Protein AF-A0A135VGV3-F1 (afdb_monomer)

Foldseek 3Di:
DVVLLVVLLVVLLVVQVVVPPVAAFLVVSLVVSCVVVVVDDPVVSVVSSVSSLCVCLVQLQKAWAWAQDPVRATGTGIHGDDPVRSVVLVPDDPLLSVLRVVLCPDCPDPHRSKDFFVVSCVVSVVVVDDDPGDDADPQFKDWDWDQDPVGTTIMIGTDHPCCVDPVVVVVVVVVVVVVVVVVVVVVVVVD

Nearest PDB structures (foldseek):
  2dpd-assembly1_B  TM=4.627E-01  e=8.818E-02  Bacillus subtilis
  5zqh-assembly1_A-2  TM=5.546E-01  e=2.953E-01  Streptococcus pneumoniae
  7z1l-assembly1_O  TM=4.513E-01  e=1.467E-01  Saccharomyces cerevisiae W303
  2efw-assembly2_F  TM=4.990E-01  e=3.574E-01  Bacillus subtilis
  6eu1-assembly1_O  TM=4.757E-01  e=5.946E-01  Saccharomyces cerevisiae S288C

pLDDT: mean 90.31, std 7.37, range [52.75, 97.12]

Secondary structure (DSSP, 8-state):
-HHHHHHHHHHHHHHHHHHGGG-EEHHHHHHHHHHHTTTS-HHHHHHHHHHHHHHHHHTTSEEEEEEE-TTS-EEEEEEEPPHHHHHHHHTS-HHHHHHHHHHHT--SSSSTTEEEHHHHHHHHHHTT---SSPPPBTTTEEEEEEEETTEEEEEEEEPPGGGGSHHHHHHHHHHHHHHHHHHHHHHHH--

Mean predicted aligned error: 6.28 Å

Radius of gyration: 20.06 Å; Cα contacts (8 Å, |Δi|>4): 231; chains: 1; bounding box: 64×38×51 Å

Structure (mmCIF, N/CA/C/O backbone):
data_AF-A0A135VGV3-F1
#
_entry.id   AF-A0A135VGV3-F1
#
loop_
_atom_site.group_PDB
_atom_site.id
_atom_site.type_symbol
_atom_site.label_atom_id
_atom_site.label_alt_id
_atom_site.label_comp_id
_atom_site.label_asym_id
_atom_site.label_entity_id
_atom_site.label_seq_id
_atom_site.pdbx_PDB_ins_code
_atom_site.Cartn_x
_atom_site.Cartn_y
_atom_site.Cartn_z
_atom_site.occupancy
_atom_site.B_iso_or_equiv
_atom_site.auth_seq_id
_atom_site.auth_comp_id
_atom_site.auth_asym_id
_atom_site.auth_atom_id
_atom_site.pdbx_PDB_model_num
ATOM 1 N N . MET A 1 1 ? -24.792 5.256 12.315 1.00 58.72 1 MET A N 1
ATOM 2 C CA . MET A 1 1 ? -23.819 4.435 11.555 1.00 58.72 1 MET A CA 1
ATOM 3 C C . MET A 1 1 ? -22.665 5.281 11.051 1.00 58.72 1 MET A C 1
ATOM 5 O O . MET A 1 1 ? -21.566 4.992 11.485 1.00 58.72 1 MET A O 1
ATOM 9 N N . LYS A 1 2 ? -22.892 6.353 10.270 1.00 61.88 2 LYS A N 1
ATOM 10 C CA . LYS A 1 2 ? -21.807 7.254 9.822 1.00 61.88 2 LYS A CA 1
ATOM 11 C C . LYS A 1 2 ? -20.913 7.779 10.956 1.00 61.88 2 LYS A C 1
ATOM 13 O O . LYS A 1 2 ? -19.700 7.727 10.833 1.00 61.88 2 LYS A O 1
ATOM 18 N N . ASP A 1 3 ? -21.500 8.198 12.076 1.00 74.06 3 ASP A N 1
ATOM 19 C CA . ASP A 1 3 ? -20.715 8.730 13.205 1.00 74.06 3 ASP A CA 1
ATOM 20 C C . ASP A 1 3 ? -19.782 7.676 13.821 1.00 74.06 3 ASP A C 1
ATOM 22 O O . ASP A 1 3 ? -18.646 7.970 14.167 1.00 74.06 3 ASP A O 1
ATOM 26 N N . PHE A 1 4 ? -20.226 6.419 13.862 1.00 75.31 4 PHE A N 1
ATOM 27 C CA . PHE A 1 4 ? -19.447 5.308 14.402 1.00 75.31 4 PHE A CA 1
ATOM 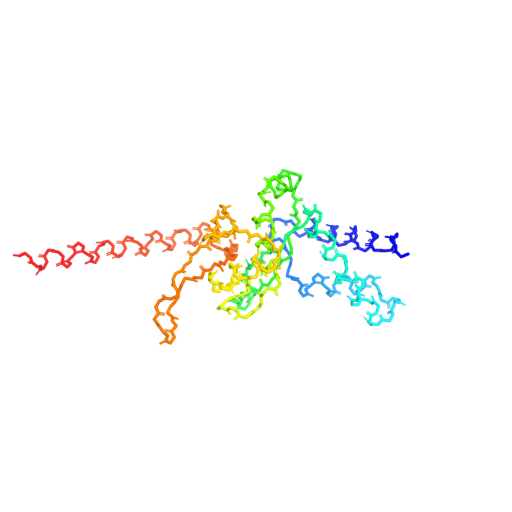28 C C . PHE A 1 4 ? -18.303 4.873 13.470 1.00 75.31 4 PHE A C 1
ATOM 30 O O . PHE A 1 4 ? -17.205 4.557 13.925 1.00 75.31 4 PHE A O 1
ATOM 37 N N . GLU A 1 5 ? -18.544 4.873 12.157 1.00 74.75 5 GLU A N 1
ATOM 38 C CA . GLU A 1 5 ? -17.511 4.592 11.150 1.00 74.75 5 GLU A CA 1
ATOM 39 C C . GLU A 1 5 ? -16.409 5.660 11.173 1.00 74.75 5 GLU A C 1
ATOM 41 O O . GLU A 1 5 ? -15.225 5.317 11.110 1.00 74.75 5 GLU A O 1
ATOM 46 N N . ASN A 1 6 ? -16.798 6.929 11.346 1.00 80.75 6 ASN A N 1
ATOM 47 C CA . ASN A 1 6 ? -15.878 8.055 11.493 1.00 80.75 6 ASN A CA 1
ATOM 48 C C . ASN A 1 6 ? -15.051 7.946 12.782 1.00 80.75 6 ASN A C 1
ATOM 50 O O . ASN A 1 6 ? -13.833 8.085 12.734 1.00 80.75 6 ASN A O 1
ATOM 54 N N . GLU A 1 7 ? -15.675 7.616 13.918 1.00 86.00 7 GLU A N 1
ATOM 55 C CA . GLU A 1 7 ? -14.957 7.403 15.183 1.00 86.00 7 GLU A CA 1
ATOM 56 C C . GLU A 1 7 ? -13.910 6.285 15.074 1.00 86.00 7 GLU A C 1
ATOM 58 O O . GLU A 1 7 ? -12.776 6.435 15.537 1.00 86.00 7 GLU A O 1
ATOM 63 N N . CYS A 1 8 ? -14.260 5.164 14.435 1.00 89.44 8 CYS A N 1
ATOM 64 C CA . CYS A 1 8 ? -13.322 4.061 14.251 1.00 89.44 8 CYS A CA 1
ATOM 65 C C . CYS A 1 8 ? -12.203 4.407 13.250 1.00 89.44 8 CYS A C 1
ATOM 67 O O . CYS A 1 8 ? -11.067 3.957 13.424 1.00 89.44 8 CYS A O 1
ATOM 69 N N . ALA A 1 9 ? -12.487 5.227 12.232 1.00 91.69 9 ALA A N 1
ATOM 70 C CA . ALA A 1 9 ? -11.475 5.737 11.310 1.00 91.69 9 ALA A CA 1
ATOM 71 C C . ALA A 1 9 ? -10.514 6.731 11.983 1.00 91.69 9 ALA A C 1
ATOM 73 O O . ALA A 1 9 ? -9.306 6.676 11.748 1.00 91.69 9 ALA A O 1
ATOM 74 N N . ASP A 1 10 ? -11.013 7.594 12.866 1.00 91.94 10 ASP A N 1
ATOM 75 C CA . ASP A 1 10 ? -10.171 8.520 13.622 1.00 91.94 10 ASP A CA 1
ATOM 76 C C . ASP A 1 10 ? -9.274 7.780 14.620 1.00 91.94 10 ASP A C 1
ATOM 78 O O . ASP A 1 10 ? -8.099 8.122 14.772 1.00 91.94 10 ASP A O 1
ATOM 82 N N . GLU A 1 11 ? -9.777 6.730 15.275 1.00 93.06 11 GLU A N 1
ATOM 83 C CA . GLU A 1 11 ? -8.939 5.897 16.143 1.00 93.06 11 GLU A CA 1
ATOM 84 C C . GLU A 1 11 ? -7.876 5.131 15.347 1.00 93.06 11 GLU A C 1
ATOM 86 O O . GLU A 1 11 ? -6.716 5.075 15.761 1.00 93.06 11 GLU A O 1
ATOM 91 N N . LEU A 1 12 ? -8.237 4.612 14.168 1.00 95.12 12 LEU A N 1
ATOM 92 C CA . LEU A 1 12 ? -7.280 4.027 13.234 1.00 95.12 12 LEU A CA 1
ATOM 93 C C . LEU A 1 12 ? -6.155 5.018 12.916 1.00 95.12 12 LEU A C 1
ATOM 95 O O . LEU A 1 12 ? -4.982 4.674 13.045 1.00 95.12 12 LEU A O 1
ATOM 99 N N . LEU A 1 13 ? -6.477 6.259 12.562 1.00 94.44 13 LEU A N 1
ATOM 100 C CA . LEU A 1 13 ? -5.458 7.243 12.202 1.00 94.44 13 LEU A CA 1
ATOM 101 C C . LEU A 1 13 ? -4.538 7.599 13.367 1.00 94.44 13 LEU A C 1
ATOM 103 O O . LEU A 1 13 ? -3.337 7.707 13.146 1.00 94.44 13 LEU A O 1
ATOM 107 N N . LYS A 1 14 ? -5.040 7.660 14.606 1.00 92.81 14 LYS A N 1
ATOM 108 C CA . LYS A 1 14 ? -4.179 7.827 15.792 1.00 92.81 14 LYS A CA 1
ATOM 109 C C . LYS A 1 14 ? -3.206 6.662 15.977 1.00 92.81 14 LYS A C 1
ATOM 111 O O . LYS A 1 14 ? -2.080 6.873 16.426 1.00 92.81 14 LYS A O 1
ATOM 116 N N . ILE A 1 15 ? -3.630 5.429 15.683 1.00 92.88 15 ILE A N 1
ATOM 117 C CA . ILE A 1 15 ? -2.748 4.251 15.721 1.00 92.88 15 ILE A CA 1
ATOM 118 C C . ILE A 1 15 ? -1.654 4.397 14.657 1.00 92.88 15 ILE A C 1
ATOM 120 O O . ILE A 1 15 ? -0.474 4.212 14.960 1.00 92.88 15 ILE A O 1
ATOM 124 N N . LEU A 1 16 ? -2.033 4.765 13.431 1.00 94.56 16 LEU A N 1
ATOM 125 C CA . LEU A 1 16 ? -1.095 4.908 12.316 1.00 94.56 16 LEU A CA 1
ATOM 126 C C . LEU A 1 16 ? -0.112 6.067 12.520 1.00 94.56 16 LEU A C 1
ATOM 128 O O . LEU A 1 16 ? 1.077 5.912 12.252 1.00 94.56 16 LEU A O 1
ATOM 132 N N . GLU A 1 17 ? -0.578 7.206 13.028 1.00 92.12 17 GLU A N 1
ATOM 133 C CA . GLU A 1 17 ? 0.253 8.380 13.303 1.00 92.12 17 GLU A CA 1
ATOM 134 C C . GLU A 1 17 ? 1.357 8.049 14.321 1.00 92.12 17 GLU A C 1
ATOM 136 O O . GLU A 1 17 ? 2.520 8.397 14.117 1.00 92.12 17 GLU A O 1
ATOM 141 N N . LYS A 1 18 ? 1.030 7.276 15.367 1.00 90.12 18 LYS A N 1
ATOM 142 C CA . LYS A 1 18 ? 2.007 6.795 16.362 1.00 90.12 18 LYS A CA 1
ATOM 143 C C . LYS A 1 18 ? 3.045 5.836 15.777 1.00 90.12 18 LYS A C 1
ATOM 145 O O . LYS A 1 18 ? 4.171 5.802 16.270 1.00 90.12 18 LYS A O 1
ATOM 150 N N . ALA A 1 19 ? 2.682 5.056 14.758 1.00 87.81 19 ALA A N 1
ATOM 151 C CA . ALA A 1 19 ? 3.610 4.156 14.069 1.00 87.81 19 ALA A CA 1
ATOM 152 C C . ALA A 1 19 ? 4.608 4.918 13.172 1.00 87.81 19 ALA A C 1
ATOM 154 O O . ALA A 1 19 ? 5.692 4.418 12.863 1.00 87.81 19 ALA A O 1
ATOM 155 N N . GLY A 1 20 ? 4.275 6.153 12.786 1.00 83.94 20 GLY A N 1
ATOM 156 C CA . GLY A 1 20 ? 5.143 7.030 12.013 1.00 83.94 20 GLY A CA 1
ATOM 157 C C . GLY A 1 20 ? 5.404 6.524 10.591 1.00 83.94 20 GLY A C 1
ATOM 158 O O . GLY A 1 20 ? 4.575 5.866 9.965 1.00 83.94 20 GLY A O 1
ATOM 159 N N . LYS A 1 21 ? 6.587 6.852 10.053 1.00 81.25 21 LYS A N 1
ATOM 160 C CA . LYS A 1 21 ? 6.895 6.694 8.619 1.00 81.25 21 LYS A CA 1
ATOM 161 C C . LYS A 1 21 ? 6.920 5.249 8.115 1.00 81.25 21 LYS A C 1
ATOM 163 O O . LYS A 1 21 ? 6.704 5.053 6.924 1.00 81.25 21 LYS A O 1
ATOM 168 N N . LYS A 1 22 ? 7.192 4.270 8.983 1.00 81.44 22 LYS A N 1
ATOM 169 C CA . LYS A 1 22 ? 7.244 2.847 8.603 1.00 81.44 22 LYS A CA 1
ATOM 170 C C . LYS A 1 22 ? 5.853 2.231 8.425 1.00 81.44 22 LYS A C 1
ATOM 172 O O . LYS A 1 22 ? 5.721 1.193 7.793 1.00 81.44 22 LYS A O 1
ATOM 177 N N . GLY A 1 23 ? 4.817 2.872 8.966 1.00 90.81 23 GLY A N 1
ATOM 178 C CA . GLY A 1 23 ? 3.506 2.252 9.085 1.00 90.81 23 GLY A CA 1
ATOM 179 C C . GLY A 1 23 ? 3.514 1.075 10.061 1.00 90.81 23 GLY A C 1
ATOM 180 O O . GLY A 1 23 ? 4.448 0.872 10.837 1.00 90.81 23 GLY A O 1
ATOM 181 N N . ILE A 1 24 ? 2.430 0.312 10.045 1.00 94.50 24 ILE A N 1
ATOM 182 C CA . ILE A 1 24 ? 2.203 -0.827 10.935 1.00 94.50 24 ILE A CA 1
ATOM 183 C C . ILE A 1 24 ? 1.550 -1.958 10.145 1.00 94.50 24 ILE A C 1
ATOM 185 O O . ILE A 1 24 ? 0.685 -1.720 9.302 1.00 94.50 24 ILE A O 1
ATOM 189 N N . GLN A 1 25 ? 1.968 -3.195 10.416 1.00 95.44 25 GLN A N 1
ATOM 190 C CA . GLN A 1 25 ? 1.451 -4.372 9.728 1.00 95.44 25 GLN A CA 1
ATOM 191 C C . GLN A 1 25 ? -0.077 -4.428 9.844 1.00 95.44 25 GLN A C 1
ATOM 193 O O . GLN A 1 25 ? -0.640 -4.288 10.934 1.00 95.44 25 GLN A O 1
ATOM 198 N N . LEU A 1 26 ? -0.762 -4.671 8.727 1.00 94.69 26 LEU A N 1
ATOM 199 C CA . LEU A 1 26 ? -2.220 -4.610 8.640 1.00 94.69 26 LEU A CA 1
ATOM 200 C C . LEU A 1 26 ? -2.898 -5.559 9.642 1.00 94.69 26 LEU A C 1
ATOM 202 O O . LEU A 1 26 ? -3.899 -5.205 10.263 1.00 94.69 26 LEU A O 1
ATOM 206 N N . GLY A 1 27 ? -2.322 -6.744 9.866 1.00 93.38 27 GLY A N 1
ATOM 207 C CA . GLY A 1 27 ? -2.799 -7.687 10.881 1.00 93.38 27 GLY A CA 1
ATOM 208 C C . GLY A 1 27 ? -2.767 -7.121 12.308 1.00 93.38 27 GLY A C 1
ATOM 209 O O . GLY A 1 27 ? -3.703 -7.349 13.080 1.00 93.38 27 GLY A O 1
ATOM 210 N N . LEU A 1 28 ? -1.737 -6.338 12.649 1.00 94.25 28 LEU A N 1
ATOM 211 C CA . LEU A 1 28 ? -1.608 -5.677 13.951 1.00 94.25 28 LEU A CA 1
ATOM 212 C C . LEU A 1 28 ? -2.599 -4.522 14.095 1.00 94.25 28 LEU A C 1
ATOM 214 O O . LEU A 1 28 ? -3.264 -4.435 15.123 1.00 94.25 28 LEU A O 1
ATOM 218 N N . VAL A 1 29 ? -2.790 -3.721 13.041 1.00 94.62 29 VAL A N 1
ATOM 219 C CA . VAL A 1 29 ? -3.827 -2.674 13.002 1.00 94.62 29 VAL A CA 1
ATOM 220 C C . VAL A 1 29 ? -5.205 -3.260 13.291 1.00 94.62 29 VAL A C 1
ATOM 222 O O . VAL A 1 29 ? -5.903 -2.803 14.197 1.00 94.62 29 VAL A O 1
ATOM 225 N N . LYS A 1 30 ? -5.586 -4.320 12.565 1.00 94.88 30 LYS A N 1
ATOM 226 C CA . LYS A 1 30 ? -6.875 -4.997 12.764 1.00 94.88 30 LYS A CA 1
ATOM 227 C C . LYS A 1 30 ? -6.987 -5.554 14.186 1.00 94.88 30 LYS A C 1
ATOM 229 O O . LYS A 1 30 ? -8.048 -5.474 14.799 1.00 94.88 30 LYS A O 1
ATOM 234 N N . LYS A 1 31 ? -5.908 -6.118 14.738 1.00 93.94 31 LYS A N 1
ATOM 235 C CA . LYS A 1 31 ? -5.878 -6.630 16.118 1.00 93.94 31 LYS A CA 1
ATOM 236 C C . LYS A 1 31 ? -6.086 -5.522 17.149 1.00 93.94 31 LYS A C 1
ATOM 238 O O . LYS A 1 31 ? -6.830 -5.740 18.103 1.00 93.94 31 LYS A O 1
ATOM 243 N N . ASP A 1 32 ? -5.451 -4.370 16.976 1.00 92.38 32 ASP A N 1
ATOM 244 C CA . ASP A 1 32 ? -5.570 -3.258 17.914 1.00 92.38 32 ASP A CA 1
ATOM 245 C C . ASP A 1 32 ? -6.952 -2.614 17.839 1.00 92.38 32 ASP A C 1
ATOM 247 O O . ASP A 1 32 ? -7.604 -2.494 18.876 1.00 92.38 32 ASP A O 1
ATOM 251 N N . LEU A 1 33 ? -7.485 -2.362 16.640 1.00 92.44 33 LEU A N 1
ATOM 252 C CA . LEU A 1 33 ? -8.863 -1.887 16.482 1.00 92.44 33 LEU A CA 1
ATOM 253 C C . LEU A 1 33 ? -9.891 -2.840 17.113 1.00 92.44 33 LEU A C 1
ATOM 255 O O . LEU A 1 33 ? -10.781 -2.387 17.831 1.00 92.44 33 LEU A O 1
ATOM 259 N N . ARG A 1 34 ? -9.743 -4.167 16.959 1.00 93.00 34 ARG A N 1
ATOM 260 C CA . ARG A 1 34 ? -10.638 -5.134 17.632 1.00 93.00 34 ARG A CA 1
ATOM 261 C C . ARG A 1 34 ? -10.654 -4.971 19.155 1.00 93.00 34 ARG A C 1
ATOM 263 O O . ARG A 1 34 ? -11.698 -5.170 19.769 1.00 93.00 34 ARG A O 1
ATOM 270 N N . LYS A 1 35 ? -9.535 -4.584 19.784 1.00 91.19 35 LYS A N 1
ATOM 271 C CA . LYS A 1 35 ? -9.495 -4.326 21.238 1.00 91.19 35 LYS A CA 1
ATOM 272 C C . LYS A 1 35 ? -10.325 -3.099 21.622 1.00 91.19 35 LYS A C 1
ATOM 274 O O . LYS A 1 35 ? -10.971 -3.126 22.669 1.00 91.19 35 LYS A O 1
ATOM 279 N N . HIS A 1 36 ? -10.332 -2.059 20.787 1.00 87.12 36 HIS A N 1
ATOM 280 C CA . HIS A 1 36 ? -11.166 -0.868 20.987 1.00 87.12 36 HIS A CA 1
ATOM 281 C C . HIS A 1 36 ? -12.656 -1.178 20.796 1.00 87.12 36 HIS A C 1
ATOM 283 O O . HIS A 1 36 ? -13.498 -0.673 21.534 1.00 87.12 36 HIS A O 1
ATOM 289 N N . LEU A 1 37 ? -12.976 -2.091 19.878 1.00 89.19 37 LEU A N 1
ATOM 290 C CA . LEU A 1 37 ? -14.341 -2.496 19.538 1.00 89.19 37 LEU A CA 1
ATOM 291 C C . LEU A 1 37 ? -14.857 -3.701 20.342 1.00 89.19 37 LEU A C 1
ATOM 293 O O . LEU A 1 37 ? -15.876 -4.290 19.986 1.00 89.19 37 LEU A O 1
ATOM 297 N N . ARG A 1 38 ? -14.183 -4.076 21.438 1.00 89.31 38 ARG A N 1
ATOM 298 C CA . ARG A 1 38 ? -14.436 -5.318 22.199 1.00 89.31 38 ARG A CA 1
ATOM 299 C C . ARG A 1 38 ? -15.879 -5.520 22.677 1.00 89.31 38 ARG A C 1
ATOM 301 O O . ARG A 1 38 ? -16.253 -6.642 22.997 1.00 89.31 38 ARG A O 1
ATOM 308 N N . ASN A 1 39 ? -16.658 -4.442 22.764 1.00 90.00 39 ASN A N 1
ATOM 309 C CA . ASN A 1 39 ? -18.052 -4.469 23.207 1.00 90.00 39 ASN A CA 1
ATOM 310 C C . ASN A 1 39 ? -19.029 -4.890 22.093 1.00 90.00 39 ASN A C 1
ATOM 312 O O . ASN A 1 39 ? -20.190 -5.155 22.386 1.00 90.00 39 ASN A O 1
ATOM 316 N N . LEU A 1 40 ? -18.580 -4.941 20.835 1.00 89.75 40 LEU A N 1
ATOM 317 C CA . LEU A 1 40 ? -19.375 -5.382 19.689 1.00 89.75 40 LEU A CA 1
ATOM 318 C C . LEU A 1 40 ? -19.213 -6.878 19.423 1.00 89.75 40 LEU A C 1
ATOM 320 O O . LEU A 1 40 ? -18.200 -7.481 19.791 1.00 89.75 40 LEU A O 1
ATOM 324 N N . ALA A 1 41 ? -20.170 -7.476 18.710 1.00 92.88 41 ALA A N 1
ATOM 325 C CA . ALA A 1 41 ? -20.018 -8.842 18.229 1.00 92.88 41 ALA A CA 1
ATOM 326 C C . ALA A 1 41 ? -18.879 -8.930 17.197 1.00 92.88 41 ALA A C 1
ATOM 328 O O . ALA A 1 41 ? -18.668 -8.012 16.409 1.00 92.88 41 ALA A O 1
ATOM 329 N N . LYS A 1 42 ? -18.170 -10.066 17.135 1.00 91.00 42 LYS A N 1
ATOM 330 C CA . LYS A 1 42 ? -17.005 -10.248 16.242 1.00 91.00 42 LYS A CA 1
ATOM 331 C C . LYS A 1 42 ? -17.284 -9.848 14.784 1.00 91.00 42 LYS A C 1
ATOM 333 O O . LYS A 1 42 ? -16.476 -9.164 14.173 1.00 91.00 42 LYS A O 1
ATOM 338 N N . LYS A 1 43 ? -18.447 -10.232 14.248 1.00 92.44 43 LYS A N 1
ATOM 339 C CA . LYS A 1 43 ? -18.849 -9.887 12.876 1.00 92.44 43 LYS A CA 1
ATOM 340 C C . LYS A 1 43 ? -18.998 -8.374 12.672 1.00 92.44 43 LYS A C 1
ATOM 342 O O . LYS A 1 43 ? -18.635 -7.867 11.619 1.00 92.44 43 LYS A O 1
AT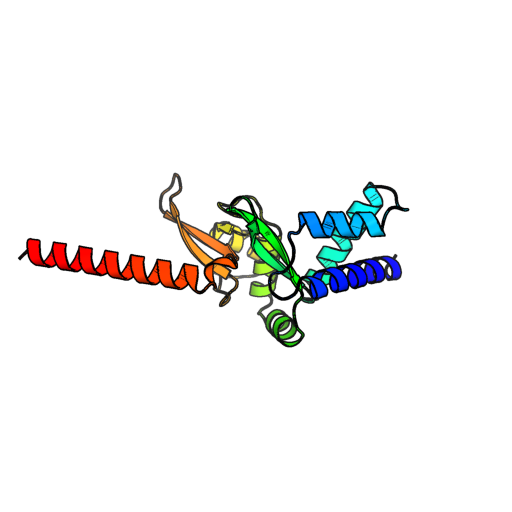OM 347 N N . GLU A 1 44 ? -19.525 -7.664 13.664 1.00 91.75 44 GLU A N 1
ATOM 348 C CA . GLU A 1 44 ? -19.675 -6.206 13.623 1.00 91.75 44 GLU A CA 1
ATOM 349 C C . GLU A 1 44 ? -18.318 -5.511 13.746 1.00 91.75 44 GLU A C 1
ATOM 351 O O . GLU A 1 44 ? -18.070 -4.545 13.033 1.00 91.75 44 GLU A O 1
ATOM 356 N N . GLN A 1 45 ? -17.416 -6.043 14.584 1.00 92.06 45 GLN A N 1
ATOM 357 C CA . GLN A 1 45 ? -16.032 -5.567 14.665 1.00 92.06 45 GLN A CA 1
ATOM 358 C C . GLN A 1 45 ? -15.334 -5.686 13.309 1.00 92.06 45 GLN A C 1
ATOM 360 O O . GLN A 1 45 ? -14.737 -4.721 12.847 1.00 92.06 45 GLN A O 1
ATOM 365 N N . ASP A 1 46 ? -15.421 -6.855 12.669 1.00 92.31 46 ASP A N 1
ATOM 366 C CA . ASP A 1 46 ? -14.781 -7.095 11.375 1.00 92.31 46 ASP A CA 1
ATOM 367 C C . ASP A 1 46 ? -15.334 -6.137 10.303 1.00 92.31 46 ASP A C 1
ATOM 369 O O . ASP A 1 46 ? -14.554 -5.513 9.591 1.00 92.31 46 ASP A O 1
ATOM 373 N N . LEU A 1 47 ? -16.656 -5.929 10.244 1.00 92.75 47 LEU A N 1
ATOM 374 C CA . LEU A 1 47 ? -17.265 -4.972 9.309 1.00 92.75 47 LEU A CA 1
ATOM 375 C C . LEU A 1 47 ? -16.820 -3.527 9.566 1.00 92.75 47 LEU A C 1
ATOM 377 O O . LEU A 1 47 ? -16.469 -2.830 8.618 1.00 92.75 47 LEU A O 1
ATOM 381 N N . ALA A 1 48 ? -16.809 -3.085 10.827 1.00 92.19 48 ALA A N 1
ATOM 382 C CA . ALA A 1 48 ? -16.377 -1.737 11.188 1.00 92.19 48 ALA A CA 1
ATOM 383 C C . ALA A 1 48 ? -14.903 -1.502 10.831 1.00 92.19 48 ALA A C 1
ATOM 385 O O . ALA A 1 48 ? -14.558 -0.468 10.270 1.00 92.19 48 ALA A O 1
ATOM 386 N N . ILE A 1 49 ? -14.040 -2.488 11.087 1.00 94.19 49 ILE A N 1
ATOM 387 C CA . ILE A 1 49 ? -12.609 -2.408 10.783 1.00 94.19 49 ILE A CA 1
ATOM 388 C C . ILE A 1 49 ? -12.360 -2.312 9.281 1.00 94.19 49 ILE A C 1
ATOM 390 O O . ILE A 1 49 ? -11.613 -1.433 8.853 1.00 94.19 49 ILE A O 1
ATOM 394 N N . GLU A 1 50 ? -12.971 -3.188 8.477 1.00 93.56 50 GLU A N 1
ATOM 395 C CA . GLU A 1 50 ? -12.808 -3.118 7.020 1.00 93.56 50 GLU A CA 1
ATOM 396 C C . GLU A 1 50 ? -13.373 -1.804 6.465 1.00 93.56 50 GLU A C 1
ATOM 398 O O . GLU A 1 50 ? -12.742 -1.184 5.610 1.00 93.56 50 GLU A O 1
ATOM 403 N N . ALA A 1 51 ? -14.514 -1.334 6.984 1.00 92.88 51 ALA A N 1
ATOM 404 C CA . ALA A 1 51 ? -15.101 -0.058 6.586 1.00 92.88 51 ALA A CA 1
ATOM 405 C C . ALA A 1 51 ? -14.179 1.127 6.911 1.00 92.88 51 ALA A C 1
ATOM 407 O O . ALA A 1 51 ? -13.954 1.971 6.046 1.00 92.88 51 ALA A O 1
ATOM 408 N N . SER A 1 52 ? -13.592 1.173 8.109 1.00 94.50 52 SER A N 1
ATOM 409 C CA . SER A 1 52 ? -12.670 2.243 8.504 1.00 94.50 52 SER A CA 1
ATOM 410 C C . SER A 1 52 ? -11.364 2.213 7.717 1.00 94.50 52 SER A C 1
ATOM 412 O O . SER A 1 52 ? -10.900 3.267 7.291 1.00 94.50 52 SER A O 1
ATOM 414 N N . ILE A 1 53 ? -10.786 1.030 7.471 1.00 95.06 53 ILE A N 1
ATOM 415 C CA . ILE A 1 53 ? -9.592 0.895 6.621 1.00 95.06 53 ILE A CA 1
ATOM 416 C C . ILE A 1 53 ? -9.904 1.386 5.210 1.00 95.06 53 ILE A C 1
ATOM 418 O O . ILE A 1 53 ? -9.159 2.196 4.663 1.00 95.06 53 ILE A O 1
ATOM 422 N N . LYS A 1 54 ? -11.021 0.935 4.633 1.00 93.62 54 LYS A N 1
ATOM 423 C CA . LYS A 1 54 ? -11.452 1.378 3.310 1.00 93.62 54 LYS A CA 1
ATOM 424 C C . LYS A 1 54 ? -11.638 2.895 3.275 1.00 93.62 54 LYS A C 1
ATOM 426 O O . LYS A 1 54 ? -11.120 3.539 2.377 1.00 93.62 54 LYS A O 1
ATOM 431 N N . HIS A 1 55 ? -12.306 3.469 4.269 1.00 93.94 55 HIS A N 1
ATOM 432 C CA . HIS A 1 55 ? -12.551 4.905 4.346 1.00 93.94 55 HIS A CA 1
ATOM 433 C C . HIS A 1 55 ? -11.251 5.726 4.359 1.00 93.94 55 HIS A C 1
ATOM 435 O O . HIS A 1 55 ? -11.101 6.640 3.553 1.00 93.94 55 HIS A O 1
ATOM 441 N N . VAL A 1 56 ? -10.268 5.373 5.198 1.00 95.19 56 VAL A N 1
ATOM 442 C CA . VAL A 1 56 ? -9.004 6.136 5.257 1.00 95.19 56 VAL A CA 1
ATOM 443 C C . VAL A 1 56 ? -8.145 5.982 3.998 1.00 95.19 56 VAL A C 1
ATOM 445 O O . VAL A 1 56 ? -7.397 6.902 3.663 1.00 95.19 56 VAL A O 1
ATOM 448 N N . LEU A 1 57 ? -8.251 4.847 3.296 1.00 95.25 57 LEU A N 1
ATOM 449 C CA . LEU A 1 57 ? -7.625 4.643 1.986 1.00 95.25 57 LEU A CA 1
ATOM 450 C C . LEU A 1 57 ? -8.350 5.450 0.902 1.00 95.25 57 LEU A C 1
ATOM 452 O O . LEU A 1 57 ? -7.702 6.089 0.079 1.00 95.25 57 LEU A O 1
ATOM 456 N N . ASP A 1 58 ? -9.686 5.463 0.929 1.00 93.25 58 ASP A N 1
ATOM 457 C CA . ASP A 1 58 ? -10.521 6.183 -0.032 1.00 93.25 58 ASP A CA 1
ATOM 458 C C . ASP A 1 58 ? -10.288 7.700 0.035 1.00 93.25 58 ASP A C 1
ATOM 460 O O . ASP A 1 58 ? -10.282 8.362 -1.003 1.00 93.25 58 ASP A O 1
ATOM 464 N N . GLU A 1 59 ? -10.060 8.235 1.238 1.00 93.88 59 GLU A N 1
ATOM 465 C CA . GLU A 1 59 ? -9.776 9.655 1.492 1.00 93.88 59 GLU A CA 1
ATOM 466 C C . GLU A 1 59 ? -8.293 10.039 1.357 1.00 93.88 59 GLU A C 1
ATOM 468 O O . GLU A 1 59 ? -7.926 11.208 1.557 1.00 93.88 59 GLU A O 1
ATOM 473 N N . TRP A 1 60 ? -7.431 9.071 1.031 1.00 95.81 60 TRP A N 1
ATOM 474 C CA . TRP A 1 60 ? -5.979 9.241 0.984 1.00 95.81 60 TRP A CA 1
ATOM 475 C C . TRP A 1 60 ? -5.392 9.797 2.291 1.00 95.81 60 TRP A C 1
ATOM 477 O O . TRP A 1 60 ? -4.456 10.586 2.258 1.00 95.81 60 TRP A O 1
ATOM 487 N N . ARG A 1 61 ? -5.944 9.403 3.447 1.00 95.38 61 ARG A N 1
ATOM 488 C CA . ARG A 1 61 ? -5.391 9.705 4.788 1.00 95.38 61 ARG A CA 1
ATOM 489 C C . ARG A 1 61 ? -4.384 8.639 5.237 1.00 95.38 61 ARG A C 1
ATOM 491 O O . ARG A 1 61 ? -3.559 8.868 6.119 1.00 95.38 61 ARG A O 1
ATOM 498 N N . ALA A 1 62 ? -4.445 7.465 4.616 1.00 96.19 62 ALA A N 1
ATOM 499 C CA . ALA A 1 62 ? -3.491 6.380 4.778 1.00 96.19 62 ALA A CA 1
ATOM 500 C C . ALA A 1 62 ? -3.226 5.694 3.431 1.00 96.19 62 ALA A C 1
ATOM 502 O O . ALA A 1 62 ? -3.958 5.894 2.462 1.00 96.19 62 ALA A O 1
ATOM 503 N N . ILE A 1 63 ? -2.193 4.856 3.383 1.00 95.75 63 ILE A N 1
ATOM 504 C CA . ILE A 1 63 ? -1.851 4.036 2.220 1.00 95.75 63 ILE A CA 1
ATOM 505 C C . ILE A 1 63 ? -1.451 2.619 2.634 1.00 95.75 63 ILE A C 1
ATOM 507 O O . ILE A 1 63 ? -0.767 2.434 3.645 1.00 95.75 63 ILE A O 1
ATOM 511 N N . LYS A 1 64 ? -1.852 1.618 1.839 1.00 95.44 64 LYS A N 1
ATOM 512 C CA . LYS A 1 64 ? -1.288 0.267 1.924 1.00 95.44 64 LYS A CA 1
ATOM 513 C C . LYS A 1 64 ? 0.068 0.234 1.220 1.00 95.44 64 LYS A C 1
ATOM 515 O O . LYS A 1 64 ? 0.190 0.631 0.066 1.00 95.44 64 LYS A O 1
ATOM 520 N N . ILE A 1 65 ? 1.073 -0.271 1.913 1.00 94.25 65 ILE A N 1
ATOM 521 C CA . ILE A 1 65 ? 2.426 -0.479 1.397 1.00 94.25 65 ILE A CA 1
ATOM 522 C C . ILE A 1 65 ? 2.824 -1.933 1.641 1.00 94.25 65 ILE A C 1
ATOM 524 O O . ILE A 1 65 ? 2.292 -2.584 2.542 1.00 94.25 65 ILE A O 1
ATOM 528 N N . VAL A 1 66 ? 3.758 -2.431 0.843 1.00 94.25 66 VAL A N 1
ATOM 529 C CA . VAL A 1 66 ? 4.359 -3.751 1.045 1.00 94.25 66 VAL A CA 1
ATOM 530 C C . VAL A 1 66 ? 5.682 -3.547 1.765 1.00 94.25 66 VAL A C 1
ATOM 532 O O . VAL A 1 66 ? 6.435 -2.646 1.397 1.00 94.25 66 VAL A O 1
ATOM 535 N N . ASP A 1 67 ? 5.964 -4.343 2.786 1.00 92.44 67 ASP A N 1
ATOM 536 C CA . ASP A 1 67 ? 7.285 -4.376 3.416 1.00 92.44 67 ASP A CA 1
ATOM 537 C C . ASP A 1 67 ? 7.560 -5.759 4.011 1.00 92.44 67 ASP A C 1
ATOM 539 O O . ASP A 1 67 ? 6.639 -6.571 4.156 1.00 92.44 67 ASP A O 1
ATOM 543 N N . GLU A 1 68 ? 8.818 -6.021 4.348 1.00 91.25 68 GLU A N 1
ATOM 544 C CA . GLU A 1 68 ? 9.212 -7.241 5.050 1.00 91.25 68 GLU A CA 1
ATOM 545 C C . GLU A 1 68 ? 8.728 -7.215 6.506 1.00 91.25 68 GLU A C 1
ATOM 547 O O . GLU A 1 68 ? 8.741 -6.184 7.187 1.00 91.25 68 GLU A O 1
ATOM 552 N N . ASP A 1 69 ? 8.275 -8.359 7.009 1.00 88.56 69 ASP A N 1
ATOM 553 C CA . ASP A 1 69 ? 8.030 -8.557 8.434 1.00 88.56 69 ASP A CA 1
ATOM 554 C C . ASP A 1 69 ? 9.259 -9.110 9.174 1.00 88.56 69 ASP A C 1
ATOM 556 O O . ASP A 1 69 ? 10.357 -9.219 8.633 1.00 88.56 69 ASP A O 1
ATOM 560 N N . ALA A 1 70 ? 9.094 -9.445 10.456 1.00 85.38 70 ALA A N 1
ATOM 561 C CA . ALA A 1 70 ? 10.181 -9.987 11.274 1.00 85.38 70 ALA A CA 1
ATOM 562 C C . ALA A 1 70 ? 10.702 -11.359 10.791 1.00 85.38 70 ALA A C 1
ATOM 564 O O . ALA A 1 70 ? 11.763 -11.790 11.239 1.00 85.38 70 ALA A O 1
ATOM 565 N N . SER A 1 71 ? 9.958 -12.038 9.916 1.00 87.38 71 SER A N 1
ATOM 566 C CA . SER A 1 71 ? 10.330 -13.286 9.240 1.00 87.38 71 SER A CA 1
ATOM 567 C C . SER A 1 71 ? 10.875 -13.067 7.825 1.00 87.38 71 SER A C 1
ATOM 569 O O . SER A 1 71 ? 11.124 -14.048 7.128 1.00 87.38 71 SER A O 1
ATOM 571 N N . SER A 1 72 ? 11.086 -11.813 7.409 1.00 86.06 72 SER A N 1
ATOM 572 C CA . SER A 1 72 ? 11.460 -11.445 6.037 1.00 86.06 72 SER A CA 1
ATOM 573 C C . SER A 1 72 ? 10.423 -11.868 4.989 1.00 86.06 72 SER A C 1
ATOM 575 O O . SER A 1 72 ? 10.750 -12.035 3.816 1.00 86.06 72 SER A O 1
ATOM 577 N N . GLU A 1 73 ? 9.159 -12.038 5.389 1.00 90.44 73 GLU A N 1
ATOM 578 C CA . GLU A 1 73 ? 8.058 -12.269 4.456 1.00 90.44 73 GLU A CA 1
ATOM 579 C C . GLU A 1 73 ? 7.424 -10.933 4.056 1.00 90.44 73 GLU A C 1
ATOM 581 O O . GLU A 1 73 ? 7.179 -10.061 4.895 1.00 90.44 73 GLU A O 1
ATOM 586 N N . LEU A 1 74 ? 7.134 -10.763 2.762 1.00 93.00 74 LEU A N 1
ATOM 587 C CA . LEU A 1 74 ? 6.461 -9.565 2.263 1.00 93.00 74 LEU A CA 1
ATOM 588 C C . LEU A 1 74 ? 4.994 -9.566 2.676 1.00 93.00 74 LEU A C 1
ATOM 590 O O . LEU A 1 74 ? 4.224 -10.459 2.319 1.00 93.00 74 LEU A O 1
ATOM 594 N N . THR A 1 75 ? 4.588 -8.522 3.390 1.00 94.00 75 THR A N 1
ATOM 595 C CA . THR A 1 75 ? 3.233 -8.395 3.923 1.00 94.00 75 THR A CA 1
ATOM 596 C C . THR A 1 75 ? 2.701 -6.973 3.778 1.00 94.00 75 THR A C 1
ATOM 598 O O . THR A 1 75 ? 3.431 -6.023 3.491 1.00 94.00 75 THR A O 1
ATOM 601 N N . TRP A 1 76 ? 1.393 -6.818 3.975 1.00 95.88 76 TRP A N 1
ATOM 602 C CA . TRP A 1 76 ? 0.738 -5.517 3.943 1.00 95.88 76 TRP A CA 1
ATOM 603 C C . TRP A 1 76 ? 0.973 -4.742 5.236 1.00 95.88 76 TRP A C 1
ATOM 605 O O . TRP A 1 76 ? 0.631 -5.198 6.331 1.00 95.88 76 TRP A O 1
ATOM 615 N N . TYR A 1 77 ? 1.434 -3.509 5.088 1.00 95.69 77 TYR A N 1
ATOM 616 C CA . TYR A 1 77 ? 1.457 -2.491 6.128 1.00 95.69 77 TYR A CA 1
ATOM 617 C C . TYR A 1 77 ? 0.511 -1.355 5.748 1.00 95.69 77 TYR A C 1
ATOM 619 O O . TYR A 1 77 ? 0.275 -1.071 4.573 1.00 95.69 77 TYR A O 1
ATOM 627 N N . LEU A 1 78 ? -0.034 -0.692 6.760 1.00 96.56 78 LEU A N 1
ATOM 628 C CA . LEU A 1 78 ? -0.818 0.521 6.607 1.00 96.56 78 LEU A CA 1
ATOM 629 C C . LEU A 1 78 ? 0.002 1.686 7.160 1.00 96.56 78 LEU A C 1
ATOM 631 O O . LEU A 1 78 ? 0.477 1.640 8.297 1.00 96.56 78 LEU A O 1
ATOM 635 N N . LYS A 1 79 ? 0.194 2.718 6.343 1.00 95.06 79 LYS A N 1
ATOM 636 C CA . LYS A 1 79 ? 1.014 3.887 6.666 1.00 95.06 79 LYS A CA 1
ATOM 637 C C . LYS A 1 79 ? 0.146 5.141 6.689 1.00 95.06 79 LYS A C 1
ATOM 639 O O . LYS A 1 79 ? -0.639 5.363 5.770 1.00 95.06 79 LYS A O 1
ATOM 644 N N . TYR A 1 80 ? 0.314 5.960 7.727 1.00 95.50 80 TYR A N 1
ATOM 645 C CA . TYR A 1 80 ? -0.277 7.297 7.792 1.00 95.50 80 TYR A CA 1
ATOM 646 C C . TYR A 1 80 ? 0.338 8.208 6.726 1.00 95.50 80 TYR A C 1
ATOM 648 O O . TYR A 1 80 ? 1.559 8.214 6.549 1.00 95.50 80 TYR A O 1
ATOM 656 N N . LEU A 1 81 ? -0.496 8.987 6.043 1.00 94.75 81 LEU A N 1
ATOM 657 C CA . LEU A 1 81 ? -0.042 9.975 5.074 1.00 94.75 81 LEU A CA 1
ATOM 658 C C . LEU A 1 81 ? -0.029 11.363 5.706 1.00 94.75 81 LEU A C 1
ATOM 660 O O . LEU A 1 81 ? -1.011 11.814 6.287 1.00 94.75 81 LEU A O 1
ATOM 664 N N . THR A 1 82 ? 1.084 12.072 5.550 1.00 93.44 82 THR A N 1
ATOM 665 C CA . THR A 1 82 ? 1.131 13.515 5.814 1.00 93.44 82 THR A CA 1
ATOM 666 C C . THR A 1 82 ? 0.212 14.271 4.849 1.00 93.44 82 THR A C 1
ATOM 668 O O . THR A 1 82 ? -0.178 13.741 3.809 1.00 93.44 82 THR A O 1
ATOM 671 N N . GLU A 1 83 ? -0.116 15.532 5.142 1.00 94.19 83 GLU A N 1
ATOM 672 C CA . GLU A 1 83 ? -0.935 16.356 4.235 1.00 94.19 83 GLU A CA 1
ATOM 673 C C . GLU A 1 83 ? -0.297 16.515 2.846 1.00 94.19 83 GLU A C 1
ATOM 675 O O . GLU A 1 83 ? -0.990 16.478 1.829 1.00 94.19 83 GLU A O 1
ATOM 680 N N . GLU A 1 84 ? 1.032 16.634 2.785 1.00 94.56 84 GLU A N 1
ATOM 681 C CA . GLU A 1 84 ? 1.767 16.723 1.522 1.00 94.56 84 GLU A CA 1
ATOM 682 C C . GLU A 1 84 ? 1.670 15.419 0.718 1.00 94.56 84 GLU A C 1
ATOM 684 O O . GLU A 1 84 ? 1.349 15.447 -0.472 1.00 94.56 84 GLU A O 1
ATOM 689 N N . GLU A 1 85 ? 1.879 14.267 1.366 1.00 93.44 85 GLU A N 1
ATOM 690 C CA . GLU A 1 85 ? 1.718 12.966 0.710 1.00 93.44 85 GLU A CA 1
ATOM 691 C C . GLU A 1 85 ? 0.260 12.763 0.263 1.00 93.44 85 GLU A C 1
ATOM 693 O O . GLU A 1 85 ? 0.016 12.404 -0.886 1.00 93.44 85 GLU A O 1
ATOM 698 N N . SER A 1 86 ? -0.712 13.064 1.129 1.00 95.31 86 SER A N 1
ATOM 699 C CA . SER A 1 86 ? -2.152 12.962 0.842 1.00 95.31 86 SER A CA 1
ATOM 700 C C . SER A 1 86 ? -2.540 13.784 -0.386 1.00 95.31 86 SER A C 1
ATOM 702 O O . SER A 1 86 ? -3.245 13.302 -1.273 1.00 95.31 86 SER A O 1
ATOM 704 N N . LYS A 1 87 ? -2.044 15.024 -0.474 1.00 96.25 87 LYS A N 1
ATOM 705 C CA . LYS A 1 87 ? -2.247 15.893 -1.635 1.00 96.25 87 LYS A CA 1
ATOM 706 C C . LYS A 1 87 ? -1.672 15.264 -2.902 1.00 96.25 87 LYS A C 1
ATOM 708 O O . LYS A 1 87 ? -2.381 15.182 -3.901 1.00 96.25 87 LYS A O 1
ATOM 713 N N . ARG A 1 88 ? -0.442 14.749 -2.842 1.00 94.88 88 ARG A N 1
ATOM 714 C CA . ARG A 1 88 ? 0.200 14.073 -3.976 1.00 94.88 88 ARG A CA 1
ATOM 715 C C . ARG A 1 88 ? -0.627 12.888 -4.492 1.00 94.88 88 ARG A C 1
ATOM 717 O O . ARG A 1 88 ? -0.718 12.709 -5.701 1.00 94.88 88 ARG A O 1
ATOM 724 N N . PHE A 1 89 ? -1.237 12.099 -3.607 1.00 94.88 89 PHE A N 1
ATOM 725 C CA . PHE A 1 89 ? -2.108 10.985 -4.005 1.00 94.88 89 PHE A CA 1
ATOM 726 C C . PHE A 1 89 ? -3.432 11.436 -4.620 1.00 94.88 89 PHE A C 1
ATOM 728 O O . PHE A 1 89 ? -3.879 10.853 -5.604 1.00 94.88 89 PHE A O 1
ATOM 735 N N . ARG A 1 90 ? -4.039 12.493 -4.074 1.00 95.56 90 ARG A N 1
ATOM 736 C CA . ARG A 1 90 ? -5.273 13.083 -4.618 1.00 95.56 90 ARG A CA 1
ATOM 737 C C . ARG A 1 90 ? -5.068 13.710 -5.998 1.00 95.56 90 ARG A C 1
ATOM 739 O O . ARG A 1 90 ? -6.010 13.750 -6.781 1.00 95.56 90 ARG A O 1
ATOM 746 N N . GLU A 1 91 ? -3.861 14.194 -6.283 1.00 96.19 91 GLU A N 1
ATOM 747 C CA . GLU A 1 91 ? -3.476 14.792 -7.569 1.00 96.19 91 GLU A CA 1
ATOM 748 C C . GLU A 1 91 ? -3.100 13.758 -8.644 1.00 96.19 91 GLU A C 1
ATOM 750 O O . GLU A 1 91 ? -2.916 14.129 -9.805 1.00 96.19 91 GLU A O 1
ATOM 755 N N . LEU A 1 92 ? -3.001 12.467 -8.297 1.00 95.75 92 LEU A N 1
ATOM 756 C CA . LEU A 1 92 ? -2.821 11.404 -9.288 1.00 95.75 92 LEU A CA 1
ATOM 757 C C . LEU A 1 92 ? -4.006 11.358 -10.256 1.00 95.75 92 LEU A C 1
ATOM 759 O O . LEU A 1 92 ? -5.141 11.675 -9.890 1.00 95.75 92 LEU A O 1
ATOM 763 N N . SER A 1 93 ? -3.754 10.889 -11.479 1.00 95.56 93 SER A N 1
ATOM 764 C CA . SER A 1 93 ? -4.833 10.655 -12.436 1.00 95.56 93 SER A CA 1
ATOM 765 C C . SER A 1 93 ? -5.833 9.633 -11.884 1.00 95.56 93 SER A C 1
ATOM 767 O O . SER A 1 93 ? -5.475 8.755 -11.098 1.00 95.56 93 SER A O 1
ATOM 769 N N . GLU A 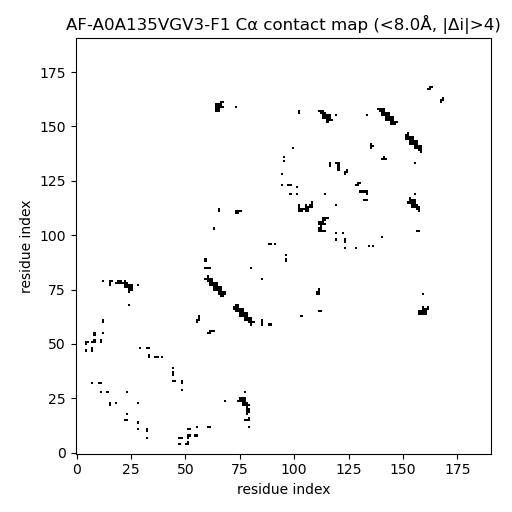1 94 ? -7.093 9.717 -12.309 1.00 95.56 94 GLU A N 1
ATOM 770 C CA . GLU A 1 94 ? -8.130 8.775 -11.870 1.00 95.56 94 GLU A CA 1
ATOM 771 C C . GLU A 1 94 ? -7.747 7.316 -12.177 1.00 95.56 94 GLU A C 1
ATOM 773 O O . GLU A 1 94 ? -7.960 6.424 -11.357 1.00 95.56 94 GLU A O 1
ATOM 778 N N . VAL A 1 95 ? -7.091 7.092 -13.321 1.00 96.56 95 VAL A N 1
ATOM 779 C CA . VAL A 1 95 ? -6.561 5.784 -13.726 1.00 96.56 95 VAL A CA 1
ATOM 780 C C . VAL A 1 95 ? -5.506 5.286 -12.738 1.00 96.56 95 VAL A C 1
ATOM 782 O O . VAL A 1 95 ? -5.568 4.135 -12.314 1.00 96.56 95 VAL A O 1
ATOM 785 N N . ASP A 1 96 ? -4.562 6.140 -12.336 1.00 96.50 96 ASP A N 1
ATOM 786 C CA . ASP A 1 96 ? -3.495 5.776 -11.396 1.00 96.50 96 ASP A CA 1
ATOM 787 C C . ASP A 1 96 ? -4.046 5.529 -9.985 1.00 96.50 96 ASP A C 1
ATOM 789 O O . ASP A 1 96 ? -3.652 4.575 -9.313 1.00 96.50 96 ASP A O 1
ATOM 793 N N . GLN A 1 97 ? -5.011 6.342 -9.545 1.00 96.12 97 GLN A N 1
ATOM 794 C CA . GLN A 1 97 ? -5.725 6.125 -8.285 1.00 96.12 97 GLN A CA 1
ATOM 795 C C . GLN A 1 97 ? -6.468 4.786 -8.290 1.00 96.12 97 GLN A C 1
ATOM 797 O O . GLN A 1 97 ? -6.446 4.058 -7.295 1.00 96.12 97 GLN A O 1
ATOM 802 N N . MET A 1 98 ? -7.108 4.438 -9.408 1.00 96.31 98 MET A N 1
ATOM 803 C CA . MET A 1 98 ? -7.812 3.169 -9.540 1.00 96.31 98 MET A CA 1
ATOM 804 C C . MET A 1 98 ? -6.858 1.979 -9.621 1.00 96.31 98 MET A C 1
ATOM 806 O O . MET A 1 98 ? -7.109 0.946 -9.003 1.00 96.31 98 MET A O 1
ATOM 810 N N . LEU A 1 99 ? -5.733 2.129 -10.320 1.00 97.00 99 LEU A N 1
ATOM 811 C CA . LEU A 1 99 ? -4.678 1.125 -10.349 1.00 97.00 99 LEU A CA 1
ATOM 812 C C . LEU A 1 99 ? -4.186 0.808 -8.935 1.00 97.00 99 LEU A C 1
ATOM 814 O O . LEU A 1 99 ? -4.097 -0.363 -8.575 1.00 97.00 99 LEU A O 1
ATOM 818 N N . LEU A 1 100 ? -3.907 1.832 -8.123 1.00 96.81 100 LEU A N 1
ATOM 819 C CA . LEU A 1 100 ? -3.489 1.635 -6.735 1.00 96.81 100 LEU A CA 1
ATOM 820 C C . LEU A 1 100 ? -4.525 0.833 -5.946 1.00 96.81 100 LEU A C 1
ATOM 822 O O . LEU A 1 100 ? -4.159 -0.128 -5.280 1.00 96.81 100 LEU A O 1
ATOM 826 N N . ARG A 1 101 ? -5.815 1.161 -6.077 1.00 95.50 101 ARG A N 1
ATOM 827 C CA . ARG A 1 101 ? -6.909 0.424 -5.419 1.00 95.50 101 ARG A CA 1
ATOM 828 C C . ARG A 1 101 ? -6.959 -1.042 -5.850 1.00 95.50 101 ARG A C 1
ATOM 830 O O . ARG A 1 101 ? -7.078 -1.918 -5.002 1.00 95.50 101 ARG A O 1
ATOM 837 N N . ILE A 1 102 ? -6.802 -1.315 -7.146 1.00 95.88 102 ILE A N 1
ATOM 838 C CA . ILE A 1 102 ? -6.743 -2.685 -7.676 1.00 95.88 102 ILE A CA 1
ATOM 839 C C . ILE A 1 102 ? -5.568 -3.454 -7.064 1.00 95.88 102 ILE A C 1
ATOM 841 O O . ILE A 1 102 ? -5.745 -4.590 -6.631 1.00 95.88 102 ILE A O 1
ATOM 845 N N . LEU A 1 103 ? -4.378 -2.849 -7.016 1.00 96.69 103 LEU A N 1
ATOM 846 C CA . LEU A 1 103 ? -3.191 -3.499 -6.459 1.00 96.69 103 LEU A CA 1
ATOM 847 C C . LEU A 1 103 ? -3.314 -3.697 -4.939 1.00 96.69 103 LEU A C 1
ATOM 849 O O . LEU A 1 103 ? -2.943 -4.746 -4.428 1.00 96.69 103 LEU A O 1
ATOM 853 N N . PHE A 1 104 ? -3.891 -2.741 -4.212 1.00 94.88 104 PHE A N 1
ATOM 854 C CA . PHE A 1 104 ? -4.120 -2.818 -2.764 1.00 94.88 104 PHE A CA 1
ATOM 855 C C . PHE A 1 104 ? -5.005 -3.985 -2.323 1.00 94.88 104 PHE A C 1
ATOM 857 O O . PHE A 1 104 ? -4.902 -4.420 -1.172 1.00 94.88 104 PHE A O 1
ATOM 864 N N . ASP A 1 105 ? -5.862 -4.474 -3.213 1.00 92.06 105 ASP A N 1
ATOM 865 C CA . ASP A 1 105 ? -6.779 -5.580 -2.945 1.00 92.06 105 ASP A CA 1
ATOM 866 C C . ASP A 1 105 ? -6.332 -6.893 -3.608 1.00 92.06 105 ASP A C 1
ATOM 868 O O . ASP A 1 105 ? -7.016 -7.911 -3.493 1.00 92.06 105 ASP A O 1
ATOM 872 N N . PHE A 1 106 ? -5.180 -6.901 -4.288 1.00 93.56 106 PHE A N 1
ATOM 873 C CA . PHE A 1 106 ? -4.673 -8.085 -4.971 1.00 93.56 106 PHE A CA 1
ATOM 874 C C . PHE A 1 106 ? -3.614 -8.835 -4.156 1.00 93.56 106 PHE A C 1
ATOM 876 O O . PHE A 1 106 ? -2.557 -8.298 -3.823 1.00 93.56 106 PHE A O 1
ATOM 883 N N . GLU A 1 107 ? -3.880 -10.116 -3.899 1.00 90.00 107 GLU A N 1
ATOM 884 C CA . GLU A 1 107 ? -2.998 -11.018 -3.139 1.00 90.00 107 GLU A CA 1
ATOM 885 C C . GLU A 1 107 ? -2.470 -12.201 -3.975 1.00 90.00 107 GLU A C 1
ATOM 887 O O . GLU A 1 107 ? -1.664 -12.983 -3.488 1.00 90.00 107 GLU A O 1
ATOM 892 N N . GLY A 1 108 ? -2.898 -12.349 -5.235 1.00 85.25 108 GLY A N 1
ATOM 893 C CA . GLY A 1 108 ? -2.597 -13.522 -6.073 1.00 85.25 108 GLY A CA 1
ATOM 894 C C . GLY A 1 108 ? -1.272 -13.473 -6.842 1.00 85.25 108 GLY A C 1
ATOM 895 O O . GLY A 1 108 ? -1.085 -14.257 -7.770 1.00 85.25 108 GLY A O 1
ATOM 896 N N . GLY A 1 109 ? -0.398 -12.514 -6.536 1.00 87.56 109 GLY A N 1
ATOM 897 C CA . GLY A 1 109 ? 0.855 -12.299 -7.255 1.00 87.56 109 GLY A CA 1
ATOM 898 C C . GLY A 1 109 ? 2.058 -13.004 -6.644 1.00 87.56 109 GLY A C 1
ATOM 899 O O . GLY A 1 109 ? 1.945 -13.722 -5.657 1.00 87.56 109 GLY A O 1
ATOM 900 N N . PHE A 1 110 ? 3.244 -12.733 -7.198 1.00 89.19 110 PHE A N 1
ATOM 901 C CA . PHE A 1 110 ? 4.511 -13.157 -6.581 1.00 89.19 110 PHE A CA 1
ATOM 902 C C . PHE A 1 110 ? 4.792 -12.450 -5.242 1.00 89.19 110 PHE A C 1
ATOM 904 O O . PHE A 1 110 ? 5.628 -12.899 -4.466 1.00 89.19 110 PHE A O 1
ATOM 911 N N . GLN A 1 111 ? 4.098 -11.342 -4.985 1.00 92.69 111 GLN A N 1
ATOM 912 C CA . GLN A 1 111 ? 4.035 -10.643 -3.708 1.00 92.69 111 GLN A CA 1
ATOM 913 C C . GLN A 1 111 ? 2.660 -9.963 -3.581 1.00 92.69 111 GLN A C 1
ATOM 915 O O . GLN A 1 111 ? 1.969 -9.784 -4.598 1.00 92.69 111 GLN A O 1
ATOM 920 N N . PRO A 1 112 ? 2.269 -9.514 -2.376 1.00 95.19 112 PRO A N 1
ATOM 921 C CA . PRO A 1 112 ? 1.102 -8.659 -2.218 1.00 95.19 112 PRO A CA 1
ATOM 922 C C . PRO A 1 112 ? 1.195 -7.420 -3.118 1.00 95.19 112 PRO A C 1
ATOM 924 O O . PRO A 1 112 ? 2.247 -6.792 -3.235 1.00 95.19 112 PRO A O 1
ATOM 927 N N . GLY A 1 113 ? 0.105 -7.082 -3.803 1.00 95.81 113 GLY A N 1
ATOM 928 C CA . GLY A 1 113 ? 0.061 -5.917 -4.681 1.00 95.81 113 GLY A CA 1
ATOM 929 C C . GLY A 1 113 ? 0.868 -6.028 -5.965 1.00 95.81 113 GLY A C 1
ATOM 930 O O . GLY A 1 113 ? 1.162 -4.995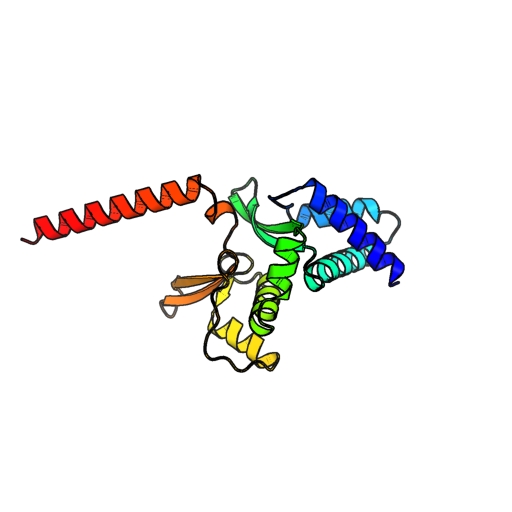 -6.564 1.00 95.81 113 GLY A O 1
ATOM 931 N N . ALA A 1 114 ? 1.219 -7.239 -6.400 1.00 96.44 114 ALA A N 1
ATOM 932 C CA . ALA A 1 114 ? 1.789 -7.498 -7.717 1.00 96.44 114 ALA A CA 1
ATOM 933 C C . ALA A 1 114 ? 0.796 -8.232 -8.613 1.00 96.44 114 ALA A C 1
ATOM 935 O O . ALA A 1 114 ? 0.260 -9.254 -8.215 1.00 96.44 114 ALA A O 1
ATOM 936 N N . MET A 1 115 ? 0.587 -7.760 -9.838 1.00 96.31 115 MET A N 1
ATOM 937 C CA . MET A 1 115 ? -0.357 -8.336 -10.799 1.00 96.31 115 MET A CA 1
ATOM 938 C C . MET A 1 115 ? 0.243 -8.350 -12.208 1.00 96.31 115 MET A C 1
ATOM 940 O O . MET A 1 115 ? 1.036 -7.475 -12.566 1.00 96.31 115 MET A O 1
ATOM 944 N N . LYS A 1 116 ? -0.160 -9.312 -13.046 1.00 95.62 116 LYS A N 1
ATOM 945 C CA . LYS A 1 116 ? 0.167 -9.292 -14.479 1.00 95.62 116 LYS A CA 1
ATOM 946 C C . LYS A 1 116 ? -0.377 -8.012 -15.122 1.00 95.62 116 LYS A C 1
ATOM 948 O O . LYS A 1 116 ? -1.521 -7.625 -14.888 1.00 95.62 116 LYS A O 1
ATOM 953 N N . LYS A 1 117 ? 0.421 -7.365 -15.975 1.00 95.94 117 LYS A N 1
ATOM 954 C CA . LYS A 1 117 ? 0.064 -6.086 -16.614 1.00 95.94 117 LYS A CA 1
ATOM 955 C C . LYS A 1 117 ? -1.265 -6.165 -17.363 1.00 95.94 117 LYS A C 1
ATOM 957 O O . LYS A 1 117 ? -2.101 -5.276 -17.228 1.00 95.94 117 LYS A O 1
ATOM 962 N N . ASP A 1 118 ? -1.466 -7.239 -18.115 1.00 94.56 118 ASP A N 1
ATOM 963 C CA . ASP A 1 118 ? -2.666 -7.414 -18.932 1.00 94.56 118 ASP A CA 1
ATOM 964 C C . ASP A 1 118 ? -3.918 -7.637 -18.074 1.00 94.56 118 ASP A C 1
ATOM 966 O O . ASP A 1 118 ? -5.002 -7.181 -18.436 1.00 94.56 118 ASP A O 1
ATOM 970 N N . GLU A 1 119 ? -3.772 -8.254 -16.898 1.00 95.44 119 GLU A N 1
ATOM 971 C CA . GLU A 1 119 ? -4.860 -8.376 -15.926 1.00 95.44 119 GLU A CA 1
ATOM 972 C C . GLU A 1 119 ? -5.212 -7.014 -15.312 1.00 95.44 119 GLU A C 1
ATOM 974 O O . GLU A 1 119 ? -6.392 -6.671 -15.228 1.00 95.44 119 GLU A O 1
ATOM 979 N N . ALA A 1 120 ? -4.210 -6.199 -14.964 1.00 96.50 120 ALA A N 1
ATOM 980 C CA . ALA A 1 120 ? -4.433 -4.844 -14.458 1.00 96.50 120 ALA A CA 1
ATOM 981 C C . ALA A 1 120 ? -5.150 -3.966 -15.499 1.00 96.50 120 ALA A C 1
ATOM 983 O O . ALA A 1 120 ? -6.132 -3.294 -15.176 1.00 96.50 120 ALA A O 1
ATOM 98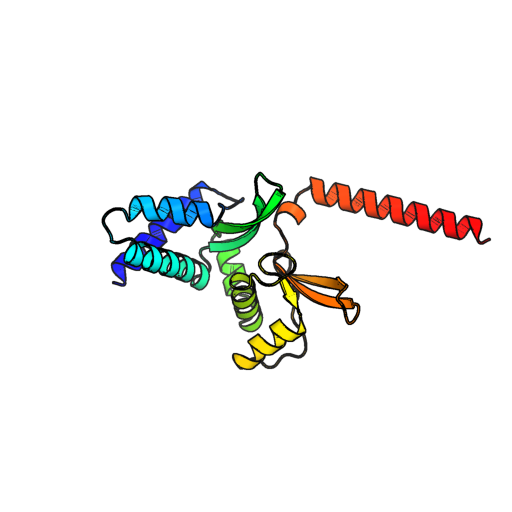4 N N . ILE A 1 121 ? -4.722 -4.026 -16.766 1.00 96.94 121 ILE A N 1
ATOM 985 C CA . ILE A 1 121 ? -5.387 -3.331 -17.881 1.00 96.94 121 ILE A CA 1
ATOM 986 C C . ILE A 1 121 ? -6.822 -3.830 -18.047 1.00 96.94 121 ILE A C 1
ATOM 988 O O . ILE A 1 121 ? -7.734 -3.021 -18.208 1.00 96.94 121 ILE A O 1
ATOM 992 N N . LYS A 1 122 ? -7.044 -5.149 -17.995 1.00 96.25 122 LYS A N 1
ATOM 993 C CA . LYS A 1 122 ? -8.384 -5.734 -18.101 1.00 96.25 122 LYS A CA 1
ATOM 994 C C . LYS A 1 122 ? -9.308 -5.217 -16.995 1.00 96.25 122 LYS A C 1
ATOM 996 O O . LYS A 1 122 ? -10.396 -4.747 -17.313 1.00 96.25 122 LYS A O 1
ATOM 1001 N N . LYS A 1 123 ? -8.863 -5.224 -15.735 1.00 96.62 123 LYS A N 1
ATOM 1002 C CA . LYS A 1 123 ? -9.642 -4.707 -14.595 1.00 96.62 123 LYS A CA 1
ATOM 1003 C C . LYS A 1 123 ? -9.946 -3.214 -14.732 1.00 96.62 123 LYS A C 1
ATOM 1005 O O . LYS A 1 123 ? -11.067 -2.793 -14.480 1.00 96.62 123 LYS A O 1
ATOM 1010 N N . LEU A 1 124 ? -8.987 -2.408 -15.187 1.00 96.88 124 LEU A N 1
ATOM 1011 C CA . LEU A 1 124 ? -9.221 -0.982 -15.443 1.00 96.88 124 LEU A CA 1
ATOM 1012 C C . LEU A 1 124 ? -10.223 -0.753 -16.589 1.00 96.88 124 LEU A C 1
ATOM 1014 O O . LEU A 1 124 ? -11.078 0.124 -16.488 1.00 96.88 124 LEU A O 1
ATOM 1018 N N . ARG A 1 125 ? -10.188 -1.575 -17.645 1.00 96.56 125 ARG A N 1
ATOM 1019 C CA . ARG A 1 125 ? -11.185 -1.531 -18.730 1.00 96.56 125 ARG A CA 1
ATOM 1020 C C . ARG A 1 125 ? -12.583 -1.917 -18.264 1.00 96.56 125 ARG A C 1
ATOM 1022 O O . ARG A 1 125 ? -13.547 -1.280 -18.675 1.00 96.56 125 ARG A O 1
ATOM 1029 N N . GLU A 1 126 ? -12.699 -2.909 -17.384 1.00 96.56 126 GLU A N 1
ATOM 1030 C CA . GLU A 1 126 ? -13.972 -3.288 -16.750 1.00 96.56 126 GLU A CA 1
ATOM 1031 C C . GLU A 1 126 ? -14.571 -2.140 -15.916 1.00 96.56 126 GLU A C 1
ATOM 1033 O O . GLU A 1 126 ? -15.790 -2.052 -15.780 1.00 96.56 126 GLU A O 1
ATOM 1038 N N . LEU A 1 127 ? -13.732 -1.222 -15.426 1.00 95.19 127 LEU A N 1
ATOM 1039 C CA . LEU A 1 127 ? -14.134 -0.004 -14.716 1.00 95.19 127 LEU A CA 1
ATOM 1040 C C . LEU A 1 127 ? -14.375 1.204 -15.642 1.00 95.19 127 LEU A C 1
ATOM 1042 O O . LEU A 1 127 ? -14.673 2.292 -15.158 1.00 95.19 127 LEU A O 1
ATOM 1046 N N . GLY A 1 128 ? -14.279 1.024 -16.964 1.00 96.69 128 GLY A N 1
ATOM 1047 C CA . GLY A 1 128 ? -14.574 2.056 -17.962 1.00 96.69 128 GLY A CA 1
ATOM 1048 C C . GLY A 1 128 ? -13.368 2.863 -18.450 1.00 96.69 128 GLY A C 1
ATOM 1049 O O . GLY A 1 128 ? -13.543 3.777 -19.256 1.00 96.69 128 GLY A O 1
ATOM 1050 N N . PHE A 1 129 ? -12.145 2.532 -18.025 1.00 96.06 129 PHE A N 1
ATOM 1051 C CA . PHE A 1 129 ? -10.941 3.224 -18.489 1.00 96.06 129 PHE A CA 1
ATOM 1052 C C . PHE A 1 129 ? -10.420 2.633 -19.805 1.00 96.06 129 PHE A C 1
ATOM 1054 O O . PHE A 1 129 ? -10.252 1.422 -19.943 1.00 96.06 129 PHE A O 1
ATOM 1061 N N . SER A 1 130 ? -10.103 3.491 -20.777 1.00 91.56 130 SER A N 1
ATOM 1062 C CA . SER A 1 130 ? -9.467 3.080 -22.032 1.00 91.56 130 SER A CA 1
ATOM 1063 C C . SER A 1 130 ? -7.974 3.380 -21.988 1.00 91.56 130 SER A C 1
ATOM 1065 O O . SER A 1 130 ? -7.564 4.535 -22.076 1.00 91.56 130 SER A O 1
ATOM 1067 N N . LEU A 1 131 ? -7.165 2.331 -21.865 1.00 92.12 131 LEU A N 1
ATOM 1068 C CA . LEU A 1 131 ? -5.711 2.408 -21.800 1.00 92.12 131 LEU A CA 1
ATOM 1069 C C . LEU A 1 131 ? -5.059 1.239 -22.546 1.00 92.12 131 LEU A C 1
ATOM 1071 O O . LEU A 1 131 ? -5.591 0.121 -22.595 1.00 92.12 131 LEU A O 1
ATOM 1075 N N . GLU A 1 132 ? -3.899 1.520 -23.1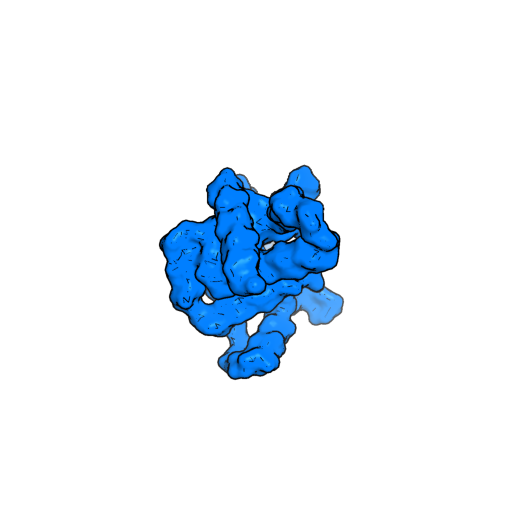28 1.00 89.69 132 GLU A N 1
ATOM 1076 C CA . GLU A 1 132 ? -3.041 0.545 -23.813 1.00 89.69 132 GLU A CA 1
ATOM 1077 C C . GLU A 1 132 ? -1.889 0.069 -22.922 1.00 89.69 132 GLU A C 1
ATOM 1079 O O . GLU A 1 132 ? -1.369 -1.035 -23.097 1.00 89.69 132 GLU A O 1
ATOM 1084 N N . ASP A 1 133 ? -1.504 0.883 -21.940 1.00 92.50 133 ASP A N 1
ATOM 1085 C CA . ASP A 1 133 ? -0.440 0.571 -21.000 1.00 92.50 133 ASP A CA 1
ATOM 1086 C C . ASP A 1 133 ? -0.702 1.197 -19.627 1.00 92.50 133 ASP A C 1
ATOM 1088 O O . ASP A 1 133 ? -1.498 2.122 -19.483 1.00 92.50 133 ASP A O 1
ATOM 1092 N N . ILE A 1 134 ? -0.018 0.663 -18.620 1.00 93.44 134 ILE A N 1
ATOM 1093 C CA . ILE A 1 134 ? -0.074 1.114 -17.231 1.00 93.44 134 ILE A CA 1
ATOM 1094 C C . ILE A 1 134 ? 1.032 2.140 -16.975 1.00 93.44 134 ILE A C 1
ATOM 1096 O O . ILE A 1 134 ? 2.159 1.932 -17.407 1.00 93.44 134 ILE A O 1
ATOM 1100 N N . ASN A 1 135 ? 0.780 3.221 -16.245 1.00 90.69 135 ASN A N 1
ATOM 1101 C CA . ASN A 1 135 ? 1.858 4.136 -15.870 1.00 90.69 135 ASN A CA 1
ATOM 1102 C C . ASN A 1 135 ? 2.646 3.607 -14.664 1.00 90.69 135 ASN A C 1
ATOM 1104 O O . ASN A 1 135 ? 2.103 2.963 -13.769 1.00 90.69 135 ASN A O 1
ATOM 1108 N N . VAL A 1 136 ? 3.947 3.893 -14.640 1.00 93.81 136 VAL A N 1
ATOM 1109 C CA . VAL A 1 136 ? 4.745 3.808 -13.410 1.00 93.81 136 VAL A CA 1
ATOM 1110 C C . VAL A 1 136 ? 4.355 4.993 -12.533 1.00 93.81 136 VAL A C 1
ATOM 1112 O O . VAL A 1 136 ? 4.286 6.120 -13.022 1.00 93.81 136 VAL A O 1
ATOM 1115 N N . ILE A 1 137 ? 4.142 4.748 -11.241 1.00 93.75 137 ILE A N 1
ATOM 1116 C CA . ILE A 1 137 ? 3.886 5.803 -10.256 1.00 93.75 137 ILE A CA 1
ATOM 1117 C C . ILE A 1 137 ? 5.162 5.937 -9.421 1.00 93.75 137 ILE A C 1
ATOM 1119 O O . ILE A 1 137 ? 5.438 5.050 -8.608 1.00 93.75 137 ILE A O 1
ATOM 1123 N N . PRO A 1 138 ? 5.969 7.000 -9.612 1.00 88.12 138 PRO A N 1
ATOM 1124 C CA . PRO A 1 138 ? 7.295 7.097 -9.010 1.00 88.12 138 PRO A CA 1
ATOM 1125 C C . PRO A 1 138 ? 7.292 6.856 -7.498 1.00 88.12 138 PRO A C 1
ATOM 1127 O O . PRO A 1 138 ? 6.583 7.528 -6.752 1.00 88.12 138 PRO A O 1
ATOM 1130 N N . GLY A 1 139 ? 8.102 5.903 -7.040 1.00 87.12 139 GLY A N 1
ATOM 1131 C CA . GLY A 1 139 ? 8.218 5.557 -5.621 1.00 87.12 139 GLY A CA 1
ATOM 1132 C C . GLY A 1 139 ? 7.035 4.781 -5.038 1.00 87.12 139 GLY A C 1
ATOM 1133 O O . GLY A 1 139 ? 6.927 4.709 -3.818 1.00 87.12 139 GLY A O 1
ATOM 1134 N N . ILE A 1 140 ? 6.137 4.239 -5.872 1.00 92.38 140 ILE A N 1
ATOM 1135 C CA . ILE A 1 140 ? 4.954 3.497 -5.408 1.00 92.38 140 ILE A CA 1
ATOM 1136 C C . ILE A 1 140 ? 4.657 2.290 -6.281 1.00 92.38 140 ILE A C 1
ATOM 1138 O O . ILE A 1 140 ? 4.516 1.196 -5.757 1.00 92.38 140 ILE A O 1
ATOM 1142 N N . VAL A 1 141 ? 4.552 2.478 -7.596 1.00 95.81 141 VAL A N 1
ATOM 1143 C CA . VAL A 1 141 ? 4.239 1.409 -8.550 1.00 95.81 141 VAL A CA 1
ATOM 1144 C C . VAL A 1 141 ? 5.359 1.316 -9.560 1.00 95.81 141 VAL A C 1
ATOM 1146 O O . VAL A 1 141 ? 5.707 2.322 -10.174 1.00 95.81 141 VAL A O 1
ATOM 1149 N N . SER A 1 142 ? 5.872 0.110 -9.771 1.00 96.25 142 SER A N 1
ATOM 1150 C CA . SER A 1 142 ? 6.863 -0.193 -10.801 1.00 96.25 142 SER A CA 1
ATOM 1151 C C . SER A 1 142 ? 6.373 -1.318 -11.713 1.00 96.25 142 SER A C 1
ATOM 1153 O O . SER A 1 142 ? 5.299 -1.895 -11.518 1.00 96.25 142 SER A O 1
ATOM 1155 N N . LYS A 1 143 ? 7.166 -1.615 -12.742 1.00 95.44 143 LYS A N 1
ATOM 1156 C CA . LYS A 1 143 ? 6.969 -2.750 -13.638 1.00 95.44 143 LYS A CA 1
ATOM 1157 C C . LYS A 1 143 ? 8.211 -3.623 -13.650 1.00 95.44 143 LYS A C 1
ATOM 1159 O O . LYS A 1 143 ? 9.325 -3.113 -13.638 1.00 95.44 143 LYS A O 1
ATOM 1164 N N . THR A 1 144 ? 8.019 -4.929 -13.755 1.00 94.75 144 THR A N 1
ATOM 1165 C CA . THR A 1 144 ? 9.121 -5.882 -13.911 1.00 94.75 144 THR A CA 1
ATOM 1166 C C . THR A 1 144 ? 8.735 -7.007 -14.864 1.00 94.75 144 THR A C 1
ATOM 1168 O O . THR A 1 144 ? 7.560 -7.178 -15.192 1.00 94.75 144 THR A O 1
ATOM 1171 N N . ARG A 1 145 ? 9.726 -7.757 -15.348 1.00 93.50 145 ARG A N 1
ATOM 1172 C CA . ARG A 1 145 ? 9.507 -8.987 -16.111 1.00 93.50 145 ARG A CA 1
ATOM 1173 C C . ARG A 1 145 ? 9.731 -10.173 -15.194 1.00 93.50 145 ARG A C 1
ATOM 1175 O O . ARG A 1 145 ? 10.821 -10.316 -14.651 1.00 93.50 145 ARG A O 1
ATOM 1182 N N . VAL A 1 146 ? 8.720 -11.019 -15.064 1.00 91.12 146 VAL A N 1
ATOM 1183 C CA . VAL A 1 146 ? 8.794 -12.245 -14.269 1.00 91.12 146 VAL A CA 1
ATOM 1184 C C . VAL A 1 146 ? 8.674 -13.433 -15.223 1.00 91.12 146 VAL A C 1
ATOM 1186 O O . VAL A 1 146 ? 7.778 -13.419 -16.075 1.00 91.12 146 VAL A O 1
ATOM 1189 N N . PRO A 1 147 ? 9.566 -14.433 -15.128 1.00 89.44 147 PRO A N 1
ATOM 1190 C CA . PRO A 1 147 ? 9.401 -15.688 -15.846 1.00 89.44 147 PRO A CA 1
ATOM 1191 C C . PRO A 1 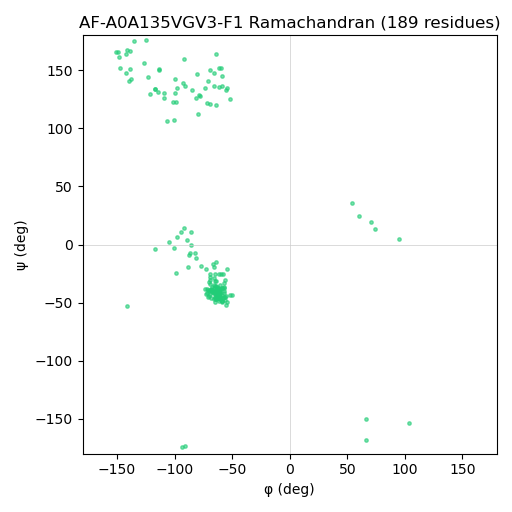147 ? 8.115 -16.394 -15.404 1.00 89.44 147 PRO A C 1
ATOM 1193 O O . PRO A 1 147 ? 7.835 -16.486 -14.212 1.00 89.44 147 PRO A O 1
ATOM 1196 N N . ASP A 1 148 ? 7.363 -16.900 -16.368 1.00 85.75 148 ASP A N 1
ATOM 1197 C CA . ASP A 1 148 ? 6.169 -17.722 -16.190 1.00 85.75 148 ASP A CA 1
ATOM 1198 C C . ASP A 1 148 ? 6.238 -18.911 -17.169 1.00 85.75 148 ASP A C 1
ATOM 1200 O O . ASP A 1 148 ? 7.139 -18.966 -18.014 1.00 85.75 148 ASP A O 1
ATOM 1204 N N . ASP A 1 149 ? 5.288 -19.841 -17.088 1.00 84.44 149 ASP A N 1
ATOM 1205 C CA . ASP A 1 149 ? 5.246 -21.046 -17.932 1.00 84.44 149 ASP A CA 1
ATOM 1206 C C . ASP A 1 149 ? 5.249 -20.713 -19.443 1.00 84.44 149 ASP A C 1
ATOM 1208 O O . ASP A 1 149 ? 5.833 -21.440 -20.249 1.00 84.44 149 ASP A O 1
ATOM 1212 N N . ASP A 1 150 ? 4.677 -19.563 -19.821 1.00 83.25 150 ASP A N 1
ATOM 1213 C CA . ASP A 1 150 ? 4.589 -19.059 -21.202 1.00 83.25 150 ASP A CA 1
ATOM 1214 C C . ASP A 1 150 ? 5.735 -18.095 -21.592 1.00 83.25 150 ASP A C 1
ATOM 1216 O O . ASP A 1 150 ? 5.676 -17.415 -22.622 1.00 83.25 150 ASP A O 1
ATOM 1220 N N . GLY A 1 151 ? 6.779 -17.986 -20.765 1.00 90.00 151 GLY A N 1
ATOM 1221 C CA . GLY A 1 151 ? 7.921 -17.094 -20.975 1.00 90.00 151 GLY A CA 1
ATOM 1222 C C . GLY A 1 151 ? 7.896 -15.840 -20.098 1.00 90.00 151 GLY A C 1
ATOM 1223 O O . GLY A 1 151 ? 7.362 -15.833 -18.995 1.00 90.00 151 GLY A O 1
ATOM 1224 N N . MET A 1 152 ? 8.534 -14.759 -20.552 1.00 91.31 152 MET A N 1
ATOM 1225 C CA . MET A 1 152 ? 8.671 -13.536 -19.748 1.00 91.31 152 MET A CA 1
ATOM 1226 C C . MET A 1 152 ? 7.393 -12.698 -19.792 1.00 91.31 152 MET A C 1
ATOM 1228 O O . MET A 1 152 ? 7.079 -12.094 -20.818 1.00 91.31 152 MET A O 1
ATOM 1232 N N . GLN A 1 153 ? 6.701 -12.599 -18.660 1.00 92.69 153 GLN A N 1
ATOM 1233 C CA . GLN A 1 153 ? 5.481 -11.809 -18.512 1.00 92.69 153 GLN A CA 1
ATOM 1234 C C . GLN A 1 153 ? 5.774 -10.462 -17.850 1.00 92.69 153 GLN A C 1
ATOM 1236 O O . GLN A 1 153 ? 6.595 -10.364 -16.937 1.00 92.69 153 GLN A O 1
ATOM 1241 N N . MET A 1 154 ? 5.095 -9.403 -18.298 1.00 95.44 154 MET A N 1
ATOM 1242 C CA . MET A 1 154 ? 5.176 -8.091 -17.651 1.00 95.44 154 MET A CA 1
ATOM 1243 C C . MET A 1 154 ? 4.248 -8.049 -16.440 1.00 95.44 154 MET A C 1
ATOM 1245 O O . MET A 1 154 ? 3.043 -8.267 -16.561 1.00 95.44 154 MET A O 1
ATOM 1249 N N . TRP A 1 155 ? 4.802 -7.688 -15.292 1.00 96.12 155 TRP A N 1
ATOM 1250 C CA . TRP A 1 155 ? 4.079 -7.475 -14.048 1.00 96.12 155 TRP A CA 1
ATOM 1251 C C . TRP A 1 155 ? 4.136 -6.010 -13.641 1.00 96.12 155 TRP A C 1
ATOM 1253 O O . TRP A 1 155 ? 5.102 -5.305 -13.935 1.00 96.12 155 TRP A O 1
ATOM 1263 N N . VAL A 1 156 ? 3.092 -5.569 -12.955 1.00 97.12 156 VAL A N 1
ATOM 1264 C CA . VAL A 1 156 ? 2.984 -4.267 -12.303 1.00 97.12 156 VAL A CA 1
ATOM 1265 C C . VAL A 1 156 ? 2.846 -4.532 -10.813 1.00 97.12 156 VAL A C 1
ATOM 1267 O O . VAL A 1 156 ? 2.083 -5.416 -10.426 1.00 97.12 156 VAL A O 1
ATOM 1270 N N . TYR A 1 157 ? 3.590 -3.814 -9.980 1.00 96.88 157 TYR A N 1
ATOM 1271 C CA . TYR A 1 157 ? 3.624 -4.102 -8.549 1.00 96.88 157 TYR A CA 1
ATOM 1272 C C . TYR A 1 157 ? 3.811 -2.856 -7.691 1.00 96.88 157 TYR A C 1
ATOM 1274 O O . TYR A 1 157 ? 4.425 -1.880 -8.130 1.00 96.88 157 TYR A O 1
ATOM 1282 N N . ILE A 1 158 ? 3.288 -2.907 -6.462 1.00 96.69 158 ILE A N 1
ATOM 1283 C CA . ILE A 1 158 ? 3.616 -1.945 -5.406 1.00 96.69 158 ILE A CA 1
ATOM 1284 C C . ILE A 1 158 ? 5.063 -2.175 -4.973 1.00 96.69 158 ILE A C 1
ATOM 1286 O O . ILE A 1 158 ? 5.403 -3.266 -4.521 1.00 96.69 158 ILE A O 1
ATOM 1290 N N . ILE A 1 159 ? 5.904 -1.151 -5.099 1.00 94.19 159 ILE A N 1
ATOM 1291 C CA . ILE A 1 159 ? 7.315 -1.198 -4.716 1.00 94.19 159 ILE A CA 1
ATOM 1292 C C . ILE A 1 159 ? 7.401 -1.420 -3.196 1.00 94.19 159 ILE A C 1
ATOM 1294 O O . ILE A 1 159 ? 6.877 -0.588 -2.440 1.00 94.19 159 ILE A O 1
ATOM 1298 N N . PRO A 1 160 ? 8.036 -2.509 -2.732 1.00 93.06 160 PRO A N 1
ATOM 1299 C CA . PRO A 1 160 ? 8.250 -2.732 -1.311 1.00 93.06 160 PRO A CA 1
ATOM 1300 C C . PRO A 1 160 ? 9.058 -1.608 -0.651 1.00 93.06 160 PRO A C 1
ATOM 1302 O O . PRO A 1 160 ? 9.970 -1.045 -1.255 1.00 93.06 160 PRO A O 1
ATOM 1305 N N . GLN A 1 161 ? 8.752 -1.271 0.604 1.00 89.69 161 GLN A N 1
ATOM 1306 C CA . GLN A 1 161 ? 9.401 -0.141 1.273 1.00 89.69 161 GLN A CA 1
ATOM 1307 C C . GLN A 1 161 ? 10.895 -0.352 1.522 1.00 89.69 161 GLN A C 1
ATOM 1309 O O . GLN A 1 161 ? 11.659 0.612 1.410 1.00 89.69 161 GLN A O 1
ATOM 1314 N N . TYR A 1 162 ? 11.332 -1.579 1.819 1.00 85.00 162 TYR A N 1
ATOM 1315 C CA . TYR A 1 162 ? 12.754 -1.878 1.982 1.00 85.00 162 TYR A CA 1
ATOM 1316 C C . TYR A 1 162 ? 13.585 -1.529 0.733 1.00 85.00 162 TYR A C 1
ATOM 1318 O O . TYR A 1 162 ? 14.763 -1.199 0.880 1.00 85.00 162 TYR A O 1
ATOM 1326 N N . GLU A 1 163 ? 13.000 -1.502 -0.475 1.00 86.75 163 GLU A N 1
ATOM 1327 C CA . GLU A 1 163 ? 13.714 -1.103 -1.700 1.00 86.75 163 GLU A CA 1
ATOM 1328 C C . GLU A 1 163 ? 14.142 0.376 -1.685 1.00 86.75 163 GLU A C 1
ATOM 1330 O O . GLU A 1 163 ? 15.061 0.775 -2.401 1.00 86.75 163 GLU A O 1
ATOM 1335 N N . PHE A 1 164 ? 13.528 1.208 -0.835 1.00 83.25 164 PHE A N 1
ATOM 1336 C CA . PHE A 1 164 ? 13.944 2.600 -0.635 1.00 83.25 164 PHE A CA 1
ATOM 1337 C C . PHE A 1 164 ? 15.052 2.764 0.412 1.00 83.25 164 PHE A C 1
ATOM 1339 O O . PHE A 1 164 ? 15.564 3.878 0.573 1.00 83.25 164 PHE A O 1
ATOM 1346 N N . 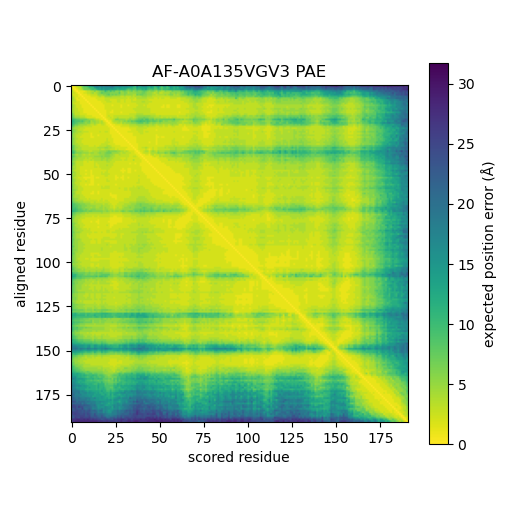SER A 1 165 ? 15.419 1.696 1.125 1.00 81.12 165 SER A N 1
ATOM 1347 C CA . SER A 1 165 ? 16.471 1.731 2.142 1.00 81.12 165 SER A CA 1
ATOM 1348 C C . SER A 1 165 ? 17.859 1.933 1.524 1.00 81.12 165 SER A C 1
ATOM 1350 O O . SER A 1 165 ? 18.135 1.512 0.401 1.00 81.12 165 SER A O 1
ATOM 1352 N N . GLU A 1 166 ? 18.759 2.574 2.272 1.00 82.62 166 GLU A N 1
ATOM 1353 C CA . GLU A 1 166 ? 20.152 2.762 1.840 1.00 82.62 166 GLU A CA 1
ATOM 1354 C C . GLU A 1 166 ? 20.900 1.428 1.710 1.00 82.62 166 GLU A C 1
ATOM 1356 O O . GLU A 1 166 ? 21.749 1.278 0.839 1.00 82.62 166 GLU A O 1
ATOM 1361 N N . GLU A 1 167 ? 20.541 0.439 2.529 1.00 77.31 167 GLU A N 1
ATOM 1362 C CA . GLU A 1 167 ? 21.115 -0.905 2.474 1.00 77.31 167 GLU A CA 1
ATOM 1363 C C . GLU A 1 167 ? 20.780 -1.608 1.154 1.00 77.31 167 GLU A C 1
ATOM 1365 O O . GLU A 1 167 ? 21.676 -2.110 0.475 1.00 77.31 167 GLU A O 1
ATOM 1370 N N . TYR A 1 168 ? 19.514 -1.565 0.728 1.00 81.50 168 TYR A N 1
ATOM 1371 C CA . TYR A 1 168 ? 19.109 -2.135 -0.556 1.00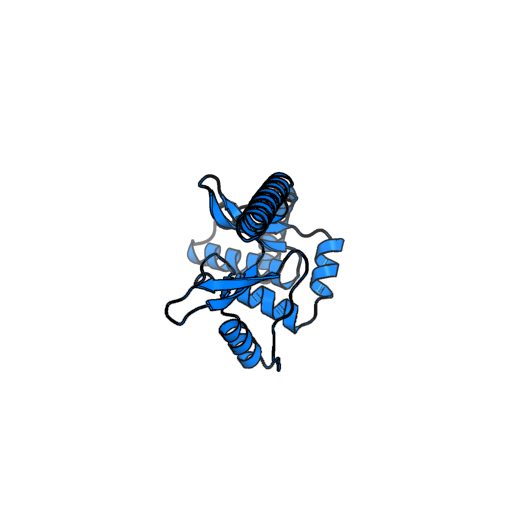 81.50 168 TYR A CA 1
ATOM 1372 C C . TYR A 1 168 ? 19.777 -1.424 -1.740 1.00 81.50 168 TYR A C 1
ATOM 1374 O O . TYR A 1 168 ? 20.254 -2.077 -2.670 1.00 81.50 168 TYR A O 1
ATOM 1382 N N . LYS A 1 169 ? 19.872 -0.088 -1.696 1.00 83.06 169 LYS A N 1
ATOM 1383 C CA . LYS A 1 169 ? 20.572 0.692 -2.729 1.00 83.06 169 LYS A CA 1
ATOM 1384 C C . LYS A 1 169 ? 22.051 0.318 -2.821 1.00 83.06 169 LYS A C 1
ATOM 1386 O O . LYS A 1 169 ? 22.551 0.136 -3.928 1.00 83.06 169 LYS A O 1
ATOM 1391 N N . ALA A 1 170 ? 22.726 0.147 -1.683 1.00 84.06 170 ALA A N 1
ATOM 1392 C CA . ALA A 1 170 ? 24.125 -0.269 -1.643 1.00 84.06 170 ALA A CA 1
ATOM 1393 C C . ALA A 1 170 ? 24.321 -1.682 -2.220 1.00 84.06 170 ALA A C 1
ATOM 1395 O O . ALA A 1 170 ? 25.239 -1.907 -3.009 1.00 84.06 170 ALA A O 1
ATOM 1396 N N . LEU A 1 171 ? 23.427 -2.623 -1.893 1.00 81.31 171 LEU A N 1
ATOM 1397 C CA . LEU A 1 171 ? 23.451 -3.982 -2.450 1.00 81.31 171 LEU A CA 1
ATOM 1398 C C . LEU A 1 171 ? 23.226 -3.993 -3.971 1.00 81.31 171 LEU A C 1
ATOM 1400 O O . LEU A 1 171 ? 23.907 -4.723 -4.696 1.00 81.31 171 LEU A O 1
ATOM 1404 N N . GLN A 1 172 ? 22.293 -3.175 -4.466 1.00 81.75 172 GLN A N 1
ATOM 1405 C CA . GLN A 1 172 ? 22.053 -2.992 -5.901 1.00 81.75 172 GLN A CA 1
ATOM 1406 C C . GLN A 1 172 ? 23.291 -2.437 -6.612 1.00 81.75 172 GLN A C 1
ATOM 1408 O O . GLN A 1 172 ? 23.700 -2.965 -7.647 1.00 81.75 172 GLN A O 1
ATOM 1413 N N . GLU A 1 173 ? 23.927 -1.415 -6.040 1.00 83.75 173 GLU A N 1
ATOM 1414 C CA . GLU A 1 173 ? 25.140 -0.813 -6.596 1.00 83.75 173 GLU A CA 1
ATOM 1415 C C . GLU A 1 173 ? 26.301 -1.819 -6.655 1.00 83.75 173 GLU A C 1
ATOM 1417 O O . GLU A 1 173 ? 26.942 -1.963 -7.699 1.00 83.75 173 GLU A O 1
ATOM 1422 N N . GLU A 1 174 ? 26.515 -2.601 -5.591 1.00 84.06 174 GLU A N 1
ATOM 1423 C CA . GLU A 1 174 ? 27.545 -3.645 -5.557 1.00 84.06 174 GLU A CA 1
ATOM 1424 C C . GLU A 1 174 ? 27.287 -4.745 -6.606 1.00 84.06 174 GLU A C 1
ATOM 1426 O O . GLU A 1 174 ? 28.211 -5.214 -7.281 1.00 84.06 174 GLU A O 1
ATOM 1431 N N . SER A 1 175 ? 26.027 -5.160 -6.773 1.00 79.81 175 SER A N 1
ATOM 1432 C CA . SER A 1 175 ? 25.622 -6.165 -7.764 1.00 79.81 175 SER A CA 1
ATOM 1433 C C . SER A 1 175 ? 25.842 -5.681 -9.203 1.00 79.81 175 SER A C 1
ATOM 1435 O O . SER A 1 175 ? 26.377 -6.416 -10.045 1.00 79.81 175 SER A O 1
ATOM 1437 N N . LEU A 1 176 ? 25.498 -4.420 -9.482 1.00 84.25 176 LEU A N 1
ATOM 1438 C CA . LEU A 1 176 ? 25.744 -3.778 -10.773 1.00 84.25 176 LEU A CA 1
ATOM 1439 C C . LEU A 1 176 ? 27.243 -3.660 -11.055 1.00 84.25 176 LEU A C 1
ATOM 1441 O O . LEU A 1 176 ? 27.691 -3.983 -12.157 1.00 84.25 176 LEU A O 1
ATOM 1445 N N . GLU A 1 177 ? 28.042 -3.273 -10.060 1.00 86.81 177 GLU A N 1
ATOM 1446 C CA . GLU A 1 177 ? 29.492 -3.175 -10.214 1.00 86.81 177 GLU A CA 1
ATOM 1447 C C . GLU A 1 177 ? 30.128 -4.548 -10.489 1.00 86.81 177 GLU A C 1
ATOM 1449 O O . GLU A 1 177 ? 30.985 -4.678 -11.370 1.00 86.81 177 GLU A O 1
ATOM 1454 N N . LYS A 1 178 ? 29.685 -5.601 -9.787 1.00 85.44 178 LYS A N 1
ATOM 1455 C CA . LYS A 1 178 ? 30.120 -6.986 -10.038 1.00 85.44 178 LYS A CA 1
ATOM 1456 C C . LYS A 1 178 ? 29.748 -7.454 -11.442 1.00 85.44 178 LYS A C 1
ATOM 1458 O O . LYS A 1 178 ? 30.578 -8.077 -12.107 1.00 85.44 178 LYS A O 1
ATOM 1463 N N . SER A 1 179 ? 28.538 -7.140 -11.900 1.00 79.81 179 SER A N 1
ATOM 1464 C CA . SER A 1 179 ? 28.063 -7.498 -13.241 1.00 79.81 179 SER A CA 1
ATOM 1465 C C . SER A 1 179 ? 28.882 -6.796 -14.324 1.00 79.81 179 SER A C 1
ATOM 1467 O O . SER A 1 179 ? 29.398 -7.463 -15.220 1.00 79.81 179 SER A O 1
ATOM 1469 N N . ARG A 1 180 ? 29.138 -5.490 -14.168 1.00 82.94 180 ARG A N 1
ATOM 1470 C CA . ARG A 1 180 ? 29.994 -4.722 -15.084 1.00 82.94 180 ARG A CA 1
ATOM 1471 C C . ARG A 1 180 ? 31.416 -5.284 -15.143 1.00 82.94 180 ARG A C 1
ATOM 1473 O O . ARG A 1 180 ? 31.943 -5.518 -16.225 1.00 82.94 180 ARG A O 1
ATOM 1480 N N . LYS A 1 181 ? 32.020 -5.597 -13.989 1.00 85.94 181 LYS A N 1
ATOM 1481 C CA . LYS A 1 181 ? 33.351 -6.234 -13.920 1.00 85.94 181 LYS A CA 1
ATOM 1482 C C . LYS A 1 181 ? 33.381 -7.600 -14.610 1.00 85.94 181 LYS A C 1
ATOM 1484 O O . LYS A 1 181 ? 34.409 -7.976 -15.171 1.00 85.94 181 LYS A O 1
ATOM 1489 N N . ARG A 1 182 ? 32.286 -8.365 -14.554 1.00 82.25 182 ARG A N 1
ATOM 1490 C CA . ARG A 1 182 ? 32.172 -9.663 -15.232 1.00 82.25 182 ARG A CA 1
ATOM 1491 C C . ARG A 1 182 ? 32.087 -9.495 -16.749 1.00 82.25 182 ARG A C 1
ATOM 1493 O O . ARG A 1 182 ? 32.792 -10.205 -17.456 1.00 82.25 182 ARG A O 1
ATOM 1500 N N . GLU A 1 183 ? 31.285 -8.554 -17.237 1.00 78.81 183 GLU A N 1
ATOM 1501 C CA . GLU A 1 183 ? 31.200 -8.235 -18.669 1.00 78.81 183 GLU A CA 1
ATOM 1502 C C . GLU A 1 183 ? 32.531 -7.720 -19.224 1.00 78.81 183 GLU A C 1
ATOM 1504 O O . GLU A 1 183 ? 32.989 -8.197 -20.259 1.00 78.81 183 GLU A O 1
ATOM 1509 N N . GLU A 1 184 ? 33.211 -6.827 -18.499 1.00 81.88 184 GLU A N 1
ATOM 1510 C CA . GLU A 1 184 ? 34.543 -6.331 -18.869 1.00 81.88 184 GLU A CA 1
ATOM 1511 C C . GLU A 1 184 ? 35.578 -7.464 -18.981 1.00 81.88 184 GLU A C 1
ATOM 1513 O O . GLU A 1 184 ? 36.431 -7.429 -19.868 1.00 81.88 184 GLU A O 1
ATOM 1518 N N . ARG A 1 185 ? 35.514 -8.486 -18.112 1.00 80.12 185 ARG A N 1
ATOM 1519 C CA . ARG A 1 185 ? 36.377 -9.677 -18.217 1.00 80.12 185 ARG A CA 1
ATOM 1520 C C . ARG A 1 185 ? 36.040 -10.521 -19.440 1.00 80.12 185 ARG A C 1
ATOM 1522 O O . ARG A 1 185 ? 36.952 -10.879 -20.171 1.00 80.12 185 ARG A O 1
ATOM 1529 N N . MET A 1 186 ? 34.756 -10.786 -19.685 1.00 76.88 186 MET A N 1
ATOM 1530 C CA . MET A 1 186 ? 34.331 -11.571 -20.849 1.00 76.88 186 MET A CA 1
ATOM 1531 C C . MET A 1 186 ? 34.720 -10.895 -22.168 1.00 76.88 186 MET A C 1
ATOM 1533 O O . MET A 1 186 ? 35.154 -11.581 -23.087 1.00 76.88 186 MET A O 1
ATOM 1537 N N . MET A 1 187 ? 34.633 -9.562 -22.252 1.00 79.06 187 MET A N 1
ATOM 1538 C CA . MET A 1 187 ? 35.091 -8.819 -23.432 1.00 79.06 187 MET A CA 1
ATOM 1539 C C . MET A 1 187 ? 36.608 -8.925 -23.628 1.00 79.06 187 MET A C 1
ATOM 1541 O O . MET A 1 187 ? 37.049 -9.168 -24.741 1.00 79.06 187 MET A O 1
ATOM 1545 N N . ARG A 1 188 ? 37.405 -8.842 -22.555 1.00 75.44 188 ARG A N 1
ATOM 1546 C CA . ARG A 1 188 ? 38.872 -8.996 -22.632 1.00 75.44 188 ARG A CA 1
ATOM 1547 C C . ARG A 1 188 ? 39.346 -10.412 -22.959 1.00 75.44 188 ARG A C 1
ATOM 1549 O O . ARG A 1 188 ? 40.465 -10.568 -23.419 1.00 75.44 188 ARG A O 1
ATOM 1556 N N . GLU A 1 189 ? 38.548 -11.428 -22.650 1.00 68.56 189 GLU A N 1
ATOM 1557 C CA . GLU A 1 189 ? 38.848 -12.835 -22.957 1.00 68.56 189 GLU A CA 1
ATOM 1558 C C . GLU A 1 189 ? 38.361 -13.251 -24.357 1.00 68.56 189 GLU A C 1
ATOM 1560 O O . GLU A 1 189 ? 38.673 -14.352 -24.807 1.00 68.56 189 GLU A O 1
ATOM 1565 N N . SER A 1 190 ? 37.593 -12.387 -25.030 1.00 61.31 190 SER A N 1
ATOM 1566 C CA . SER A 1 190 ? 37.059 -12.610 -26.381 1.00 61.31 190 SER A CA 1
ATOM 1567 C C . SER A 1 190 ? 37.849 -11.883 -27.483 1.00 61.31 190 SER A C 1
ATOM 1569 O O . SER A 1 190 ? 37.519 -12.062 -28.657 1.00 61.31 190 SER A O 1
ATOM 1571 N N . ASP A 1 191 ? 38.862 -11.093 -27.104 1.00 52.75 191 ASP A N 1
ATOM 1572 C CA . ASP A 1 191 ? 39.836 -10.412 -27.976 1.00 52.75 191 ASP A CA 1
ATOM 1573 C C . ASP A 1 191 ? 41.155 -11.207 -28.058 1.00 52.75 191 ASP A C 1
ATOM 1575 O O . ASP A 1 191 ? 41.745 -11.270 -29.163 1.00 52.75 191 ASP A O 1
#

Sequence (191 aa):
MKDFENECADELLKILEKAGKKGIQLGLVKKDLRKHLRNLAKKEQDLAIEASIKHVLDEWRAIKIVDEDASSELTWYLKYLTEEESKRFRELSEVDQMLLRILFDFEGGFQPGAMKKDEAIKKLRELGFSLEDINVIPGIVSKTRVPDDDGMQMWVYIIPQYEFSEEYKALQEESLEKSRKREERMMRESD

Solvent-accessible surface area (backbone atoms only — not comparable to full-atom values): 10646 Å² total; per-residue (Å²): 108,72,70,58,43,48,53,52,30,53,53,48,47,56,55,23,54,75,46,34,93,81,20,42,47,42,71,56,52,56,53,53,51,45,63,78,38,61,91,49,56,69,71,56,36,53,52,50,50,53,51,19,54,50,48,36,45,76,70,34,48,29,44,80,42,32,31,67,48,100,83,69,46,74,40,58,22,36,25,47,42,53,73,69,55,23,50,57,58,71,70,43,54,71,67,57,50,48,50,51,55,56,29,73,72,33,67,89,34,100,42,57,19,24,43,49,42,68,58,53,50,50,55,42,39,76,74,72,48,90,72,93,74,82,82,71,40,90,95,42,33,43,73,49,75,44,81,50,100,93,41,79,40,55,30,34,28,48,52,42,54,58,69,75,35,70,66,46,48,51,53,52,52,52,52,51,51,53,50,50,56,48,52,56,48,54,55,66,74,72,110